Protein AF-A0A497SMY1-F1 (afdb_monomer_lite)

pLDDT: mean 91.12, std 7.84, range [52.75, 98.44]

Foldseek 3Di:
DLLVLLQDLDLVVLLQVQQLFWVVRNDPDDRPPHALPPQQADVPPRHRSLVSSQVSLVSNVSSCCVNPHPQEFAEPDPVLQLVSVLQVHGYIYGDPRVSVSCCSRTPHSVNLQVVLVVQQVPKAFDDLVNDDPQLNLLQVLLFLLCVVQDPDQPTETEIDGGASYPRGRDQWDQDPVNSYIYGYSVLSPFNVSSVLRSLLNRLCVVQVDDPPDPSSVVSSVVSVVVVVVCVVVVVRVVSVVSGHD

Sequence (245 aa):
MGRLWACCTDVDLLKRFLSMIVVPPRERSKEMDVSFDFMGTEPRSGKRYTQIMKENGDIWREAWRREFGDNMVIRTSDRLDPMVRHLGYESVSLTWSTKDALEEIITTDRQLVRESQERLSGVEVILDERLGPQELAHLNLARAIAHDICYGLEGVSAAVIPPASDRTRTAGMYDRNLKMIYIGLDQLSRARTTIDTVIHEIAHHTSGAEDGTEEHNREMTSVAAKVVERTAKGRYDAWLKDAVW

Radius of gyration: 24.09 Å; chains: 1; bounding box: 53×38×72 Å

Structure (mmCIF, N/CA/C/O backbone):
data_AF-A0A497SMY1-F1
#
_entry.id   AF-A0A497SMY1-F1
#
loop_
_atom_site.group_PDB
_atom_site.id
_atom_site.type_symbol
_atom_site.label_atom_id
_atom_site.label_alt_id
_atom_site.label_comp_id
_atom_site.label_asym_id
_atom_site.label_entity_id
_atom_site.label_seq_id
_atom_site.pdbx_PDB_ins_code
_atom_site.Cartn_x
_atom_site.Cartn_y
_atom_site.Cartn_z
_atom_site.occupancy
_atom_site.B_iso_or_equiv
_atom_site.auth_seq_id
_atom_site.auth_comp_id
_atom_site.auth_asym_id
_atom_site.auth_atom_id
_atom_site.pdbx_PDB_model_num
ATOM 1 N N . MET A 1 1 ? 25.936 -5.951 -29.534 1.00 74.12 1 MET A N 1
ATOM 2 C CA . MET A 1 1 ? 24.612 -6.582 -29.343 1.00 74.12 1 MET A CA 1
ATOM 3 C C . MET A 1 1 ? 23.553 -5.595 -28.860 1.00 74.12 1 MET A C 1
ATOM 5 O O . MET A 1 1 ? 22.504 -5.570 -29.482 1.00 74.12 1 MET A O 1
ATOM 9 N N . GLY A 1 2 ? 23.816 -4.731 -27.865 1.00 80.25 2 GLY A N 1
ATOM 10 C CA . GLY A 1 2 ? 22.814 -3.766 -27.356 1.00 80.25 2 GLY A CA 1
ATOM 11 C C . GLY A 1 2 ? 22.165 -2.888 -28.428 1.00 80.25 2 GLY A C 1
ATOM 12 O O . GLY A 1 2 ? 20.948 -2.807 -28.493 1.00 80.25 2 GLY A O 1
ATOM 13 N N . ARG A 1 3 ? 22.961 -2.359 -29.368 1.00 86.62 3 ARG A N 1
ATOM 14 C CA . ARG A 1 3 ? 22.467 -1.584 -30.527 1.00 86.62 3 ARG A CA 1
ATOM 15 C C . ARG A 1 3 ? 21.421 -2.320 -31.377 1.00 86.62 3 ARG A C 1
ATOM 17 O O . ARG A 1 3 ? 20.522 -1.688 -31.909 1.00 86.62 3 ARG A O 1
ATOM 24 N N . LEU A 1 4 ? 21.557 -3.640 -31.528 1.00 86.38 4 LEU A N 1
ATOM 25 C CA . LEU A 1 4 ? 20.633 -4.448 -32.328 1.00 86.38 4 LEU A CA 1
ATOM 26 C C . LEU A 1 4 ? 19.308 -4.625 -31.587 1.00 86.38 4 LEU A C 1
ATOM 28 O O . LEU A 1 4 ? 18.252 -4.376 -32.158 1.00 86.38 4 LEU A O 1
ATOM 32 N N . TRP A 1 5 ? 19.376 -4.986 -30.304 1.00 87.94 5 TRP A N 1
ATOM 33 C CA . TRP A 1 5 ? 18.191 -5.136 -29.462 1.00 87.94 5 TRP A CA 1
ATOM 34 C C . TRP A 1 5 ? 17.452 -3.814 -29.269 1.00 87.94 5 TRP A C 1
ATOM 36 O O . TRP A 1 5 ? 16.231 -3.796 -29.347 1.00 87.94 5 TRP A O 1
ATOM 46 N N . ALA A 1 6 ? 18.176 -2.700 -29.138 1.00 86.62 6 ALA A N 1
ATOM 47 C CA . ALA A 1 6 ? 17.604 -1.364 -29.010 1.00 86.62 6 ALA A CA 1
ATOM 48 C C . ALA A 1 6 ? 16.669 -0.973 -30.172 1.00 86.62 6 ALA A C 1
ATOM 50 O O . ALA A 1 6 ? 15.702 -0.240 -29.968 1.00 86.62 6 ALA A O 1
ATOM 51 N N . CYS A 1 7 ? 16.944 -1.480 -31.377 1.00 88.31 7 CYS A N 1
ATOM 52 C CA . CYS A 1 7 ? 16.144 -1.235 -32.577 1.00 88.31 7 CYS A CA 1
ATOM 53 C C . CYS A 1 7 ? 15.143 -2.359 -32.891 1.00 88.31 7 CYS A C 1
ATOM 55 O O . CYS A 1 7 ? 14.465 -2.290 -33.915 1.00 88.31 7 CYS A O 1
ATOM 57 N N . CYS A 1 8 ? 15.068 -3.410 -32.070 1.00 90.50 8 CYS A N 1
ATOM 58 C CA . CYS A 1 8 ? 14.168 -4.531 -32.309 1.00 90.50 8 CYS A CA 1
ATOM 59 C C . CYS A 1 8 ? 12.715 -4.105 -32.068 1.00 90.50 8 CYS A C 1
ATOM 61 O O . CYS A 1 8 ? 12.381 -3.576 -31.010 1.00 90.50 8 CYS A O 1
ATOM 63 N N . THR A 1 9 ? 11.854 -4.353 -33.052 1.00 92.69 9 THR A N 1
ATOM 64 C CA . THR A 1 9 ? 10.411 -4.068 -32.993 1.00 92.69 9 THR A CA 1
ATOM 65 C C . THR A 1 9 ? 9.556 -5.338 -32.978 1.00 92.69 9 THR A C 1
ATOM 67 O O . THR A 1 9 ? 8.331 -5.259 -32.926 1.00 92.69 9 THR A O 1
ATOM 70 N N . ASP A 1 10 ? 10.187 -6.514 -33.008 1.00 96.38 10 ASP A N 1
ATOM 71 C CA . ASP A 1 10 ? 9.515 -7.808 -32.918 1.00 96.38 10 ASP A CA 1
ATOM 72 C C . ASP A 1 10 ? 9.351 -8.216 -31.446 1.00 96.38 10 ASP A C 1
ATOM 74 O O . ASP A 1 10 ? 10.330 -8.424 -30.722 1.00 96.38 10 ASP A O 1
ATOM 78 N N . VAL A 1 11 ? 8.096 -8.329 -31.009 1.00 96.31 11 VAL A N 1
ATOM 79 C CA . VAL A 1 11 ? 7.729 -8.660 -29.626 1.00 96.31 11 VAL A CA 1
ATOM 80 C C . VAL A 1 11 ? 8.221 -10.053 -29.219 1.00 96.31 11 VAL A C 1
ATOM 82 O O . VAL A 1 11 ? 8.666 -10.229 -28.086 1.00 96.31 11 VAL A O 1
ATOM 85 N N . ASP A 1 12 ? 8.172 -11.047 -30.108 1.00 95.19 12 ASP A N 1
ATOM 86 C CA . ASP A 1 12 ? 8.580 -12.416 -29.779 1.00 95.19 12 ASP A CA 1
ATOM 87 C C . ASP A 1 12 ? 10.100 -12.551 -29.665 1.00 95.19 12 ASP A C 1
ATOM 89 O O . ASP A 1 12 ? 10.589 -13.280 -28.796 1.00 95.19 12 ASP A O 1
ATOM 93 N N . LEU A 1 13 ? 10.860 -11.796 -30.464 1.00 93.56 13 LEU A N 1
ATOM 94 C CA . LEU A 1 13 ? 12.310 -11.693 -30.286 1.00 93.56 13 LEU A CA 1
ATOM 95 C C . LEU A 1 13 ? 12.673 -10.978 -28.981 1.00 93.56 13 LEU A C 1
ATOM 97 O O . LEU A 1 13 ? 13.578 -11.427 -28.276 1.00 93.56 13 LEU A O 1
ATOM 101 N N . LEU A 1 14 ? 11.959 -9.905 -28.630 1.00 94.00 14 LEU A N 1
ATOM 102 C CA . LEU A 1 14 ? 12.180 -9.191 -27.371 1.00 94.00 14 LEU A CA 1
ATOM 103 C C . LEU A 1 14 ? 11.844 -10.047 -26.145 1.00 94.00 14 LEU A C 1
ATOM 105 O O . LEU A 1 14 ? 12.590 -10.010 -25.173 1.00 94.00 14 LEU A O 1
ATOM 109 N N . LYS A 1 15 ? 10.792 -10.872 -26.189 1.00 94.06 15 LYS A N 1
ATOM 110 C CA . LYS A 1 15 ? 10.481 -11.830 -25.111 1.00 94.06 15 LYS A CA 1
ATOM 111 C C . LYS A 1 15 ? 11.629 -12.806 -24.865 1.00 94.06 15 LYS A C 1
ATOM 113 O O . LYS A 1 15 ? 12.086 -12.951 -23.734 1.00 94.06 15 LYS A O 1
ATOM 118 N N . ARG A 1 16 ? 12.152 -13.420 -25.936 1.00 90.25 16 ARG A N 1
ATOM 119 C CA . ARG A 1 16 ? 13.327 -14.301 -25.835 1.00 90.25 16 ARG A CA 1
ATOM 120 C C . ARG A 1 16 ? 14.509 -13.555 -25.237 1.00 90.25 16 ARG A C 1
ATOM 122 O O . ARG A 1 16 ? 15.138 -14.058 -24.314 1.00 90.25 16 ARG A O 1
ATOM 129 N N . PHE A 1 17 ? 14.768 -12.330 -25.694 1.00 90.00 17 PHE A N 1
ATOM 130 C CA . PHE A 1 17 ? 15.809 -11.490 -25.111 1.00 90.00 17 PHE A CA 1
ATOM 131 C C . PHE A 1 17 ? 15.629 -11.278 -23.605 1.00 90.00 17 PHE A C 1
ATOM 133 O O . PHE A 1 17 ? 16.562 -11.546 -22.853 1.00 90.00 17 PHE A O 1
ATOM 140 N N . LEU A 1 18 ? 14.433 -10.891 -23.158 1.00 91.31 18 LEU A N 1
ATOM 141 C CA . LEU A 1 18 ? 14.103 -10.715 -21.742 1.00 91.31 18 LEU A CA 1
ATOM 142 C C . LEU A 1 18 ? 14.348 -11.996 -20.922 1.00 91.31 18 LEU A C 1
ATOM 144 O O . LEU A 1 18 ? 14.947 -11.932 -19.848 1.00 91.31 18 LEU A O 1
ATOM 148 N N . SER A 1 19 ? 13.977 -13.166 -21.451 1.00 89.44 19 SER A N 1
ATOM 149 C CA . SER A 1 19 ? 14.195 -14.466 -20.796 1.00 89.44 19 SER A CA 1
ATOM 150 C C . SER A 1 19 ? 15.678 -14.865 -20.653 1.00 89.44 19 SER A C 1
ATOM 152 O O . SER A 1 19 ? 16.019 -15.682 -19.791 1.00 89.44 19 SER A O 1
ATOM 154 N N . MET A 1 20 ? 16.562 -14.276 -21.469 1.00 86.81 20 MET A N 1
ATOM 155 C CA . MET A 1 20 ? 18.016 -14.486 -21.425 1.00 86.81 20 MET A CA 1
ATOM 156 C C . MET A 1 20 ? 18.735 -13.537 -20.451 1.00 86.81 20 MET A C 1
ATOM 158 O O . MET A 1 20 ? 19.849 -13.848 -20.029 1.00 86.81 20 MET A O 1
ATOM 162 N N . ILE A 1 21 ? 18.137 -12.386 -20.116 1.00 86.88 21 ILE A N 1
ATOM 163 C CA . ILE A 1 21 ? 18.758 -11.343 -19.269 1.00 86.88 21 ILE A CA 1
ATOM 164 C C . ILE A 1 21 ? 18.173 -11.257 -17.851 1.00 86.88 21 ILE A C 1
ATOM 166 O O . ILE A 1 21 ? 18.677 -10.497 -17.022 1.00 86.88 21 ILE A O 1
ATOM 170 N N . VAL A 1 22 ? 17.111 -12.013 -17.567 1.00 89.00 22 VAL A N 1
ATOM 171 C CA . VAL A 1 22 ? 16.596 -12.201 -16.205 1.00 89.00 22 VAL A CA 1
ATOM 172 C C . VAL A 1 22 ? 17.593 -12.996 -15.360 1.00 89.00 22 VAL A C 1
ATOM 174 O O . VAL A 1 22 ? 18.337 -13.826 -15.877 1.00 89.00 22 VAL A O 1
ATOM 177 N N . VAL A 1 23 ? 17.617 -12.743 -14.052 1.00 85.38 23 VAL A N 1
ATOM 178 C CA . VAL A 1 23 ? 18.512 -13.412 -13.103 1.00 85.38 23 VAL A CA 1
ATOM 179 C C . VAL A 1 23 ? 17.684 -14.220 -12.092 1.00 85.38 23 VAL A C 1
ATOM 181 O O . VAL A 1 23 ? 16.952 -13.612 -11.305 1.00 85.38 23 VAL A O 1
ATOM 184 N N . PRO A 1 24 ? 17.805 -15.565 -12.061 1.00 84.12 24 PRO A N 1
ATOM 185 C CA . PRO A 1 24 ? 18.601 -16.411 -12.962 1.00 84.12 24 PRO A CA 1
ATOM 186 C C . PRO A 1 24 ? 17.986 -16.521 -14.376 1.00 84.12 24 PRO A C 1
ATOM 188 O O . PRO A 1 24 ? 16.763 -16.416 -14.504 1.00 84.12 24 PRO A O 1
ATOM 191 N N . PRO A 1 25 ? 18.794 -16.778 -15.426 1.00 79.31 25 PRO A N 1
ATOM 192 C CA . PRO A 1 25 ? 18.296 -16.872 -16.799 1.00 79.31 25 PRO A CA 1
ATOM 193 C C . PRO A 1 25 ? 17.361 -18.075 -16.975 1.00 79.31 25 PRO A C 1
ATOM 195 O O . PRO A 1 25 ? 17.628 -19.165 -16.462 1.00 79.31 25 PRO A O 1
ATOM 198 N N . ARG A 1 26 ? 16.256 -17.880 -17.710 1.00 80.88 26 ARG A N 1
ATOM 199 C CA . ARG A 1 26 ? 15.260 -18.935 -17.984 1.00 80.88 26 ARG A CA 1
ATOM 200 C C . ARG A 1 26 ? 15.639 -19.792 -19.189 1.00 80.88 26 ARG A C 1
ATOM 202 O O . ARG A 1 26 ? 15.385 -20.996 -19.195 1.00 80.88 26 ARG A O 1
ATOM 209 N N . GLU A 1 27 ? 16.260 -19.194 -20.201 1.00 70.69 27 GLU A N 1
ATOM 210 C CA . GLU A 1 27 ? 16.811 -19.933 -21.335 1.00 70.69 27 GLU A CA 1
ATOM 211 C C . GLU A 1 27 ? 18.243 -20.411 -21.047 1.00 70.69 27 GLU A C 1
ATOM 213 O O . GLU A 1 27 ? 19.016 -19.754 -20.354 1.00 70.69 27 GLU A O 1
ATOM 218 N N . ARG A 1 28 ? 18.629 -21.563 -21.623 1.00 54.78 28 ARG A N 1
ATOM 219 C CA . ARG A 1 28 ? 19.996 -22.131 -21.566 1.00 54.78 28 ARG A CA 1
ATOM 220 C C . ARG A 1 28 ? 21.024 -21.308 -22.369 1.00 54.78 28 ARG A C 1
ATOM 222 O O . ARG A 1 28 ? 21.926 -21.869 -22.992 1.00 54.78 28 ARG A O 1
ATOM 229 N N . SER A 1 29 ? 20.912 -19.987 -22.389 1.00 52.75 29 SER A N 1
ATOM 230 C CA . SER A 1 29 ? 21.981 -19.119 -22.866 1.00 52.75 29 SER A CA 1
ATOM 231 C C . SER A 1 29 ? 22.929 -18.828 -21.708 1.00 52.75 29 SER A C 1
ATOM 233 O O . SER A 1 29 ? 22.491 -18.514 -20.604 1.00 52.75 29 SER A O 1
ATOM 235 N N . LYS A 1 30 ? 24.241 -18.884 -21.963 1.00 54.59 30 LYS A N 1
ATOM 236 C CA . LYS A 1 30 ? 25.212 -18.172 -21.118 1.00 54.59 30 LYS A CA 1
ATOM 237 C C . LYS A 1 30 ? 24.709 -16.734 -20.979 1.00 54.59 30 LYS A C 1
ATOM 239 O O . LYS A 1 30 ? 24.285 -16.189 -21.997 1.00 54.59 30 LYS A O 1
ATOM 244 N N . GLU A 1 31 ? 24.721 -16.179 -19.768 1.00 55.12 31 GLU A N 1
ATOM 245 C CA . GLU A 1 31 ? 24.316 -14.794 -19.496 1.00 55.12 31 GLU A CA 1
ATOM 246 C C . GLU A 1 31 ? 24.749 -13.882 -20.650 1.00 55.12 31 GLU A C 1
ATOM 248 O O . GLU A 1 31 ? 25.937 -13.787 -20.978 1.00 55.12 31 GLU A O 1
ATOM 253 N N . MET A 1 32 ? 23.776 -13.286 -21.342 1.00 64.31 32 MET A N 1
ATOM 254 C CA . MET A 1 32 ? 24.085 -12.321 -22.384 1.00 64.31 32 MET A CA 1
ATOM 255 C C . MET A 1 32 ? 24.404 -10.997 -21.699 1.00 64.31 32 MET A C 1
ATOM 257 O O . MET A 1 32 ? 23.498 -10.261 -21.316 1.00 64.31 32 MET A O 1
ATOM 261 N N . ASP A 1 33 ? 25.693 -10.682 -21.565 1.00 63.22 33 ASP A N 1
ATOM 262 C CA . ASP A 1 33 ? 26.106 -9.343 -21.152 1.00 63.22 33 ASP A CA 1
ATOM 263 C C . ASP A 1 33 ? 25.845 -8.361 -22.302 1.00 63.22 33 ASP A C 1
ATOM 265 O O . ASP A 1 33 ? 26.566 -8.291 -23.306 1.00 63.22 33 ASP A O 1
ATOM 269 N N . VAL A 1 34 ? 24.725 -7.652 -22.193 1.00 69.38 34 VAL A N 1
ATOM 270 C CA . VAL A 1 34 ? 24.305 -6.622 -23.134 1.00 69.38 34 VAL A CA 1
ATOM 271 C C . VAL A 1 34 ? 24.287 -5.296 -22.397 1.00 69.38 34 VAL A C 1
ATOM 273 O O . VAL A 1 34 ? 23.286 -4.929 -21.799 1.00 69.38 34 VAL A O 1
ATOM 276 N N . SER A 1 35 ? 25.384 -4.547 -22.495 1.00 72.75 35 SER A N 1
ATOM 277 C CA . SER A 1 35 ? 25.401 -3.159 -22.033 1.00 72.75 35 SER A CA 1
ATOM 278 C C . SER A 1 35 ? 24.749 -2.221 -23.043 1.00 72.75 35 SER A C 1
ATOM 280 O O . SER A 1 35 ? 25.047 -2.241 -24.248 1.00 72.75 35 SER A O 1
ATOM 282 N N . PHE A 1 36 ? 23.857 -1.383 -22.520 1.00 75.06 36 PHE A N 1
ATOM 283 C CA . PHE A 1 36 ? 23.205 -0.295 -23.240 1.00 75.06 36 PHE A CA 1
ATOM 284 C C . PHE A 1 36 ? 23.911 1.065 -23.023 1.00 75.06 36 PHE A C 1
ATOM 286 O O . PHE A 1 36 ? 23.654 2.018 -23.765 1.00 75.06 36 PHE A O 1
ATOM 293 N N . ASP A 1 37 ? 24.873 1.142 -22.099 1.00 68.44 37 ASP A N 1
ATOM 294 C CA . ASP A 1 37 ? 25.501 2.392 -21.631 1.00 68.44 37 ASP A CA 1
ATOM 295 C C . ASP A 1 37 ? 26.352 3.084 -22.705 1.00 68.44 37 ASP A C 1
ATOM 297 O O . ASP A 1 37 ? 26.433 4.312 -22.777 1.00 68.44 37 ASP A O 1
ATOM 301 N N . PHE A 1 38 ? 26.943 2.297 -23.606 1.00 73.88 38 PHE A N 1
ATOM 302 C CA . PHE A 1 38 ? 27.896 2.775 -24.617 1.00 73.88 38 PHE A CA 1
ATOM 303 C C . PHE A 1 38 ? 27.412 2.572 -26.056 1.00 73.88 38 PHE A C 1
ATOM 305 O O . PHE A 1 38 ? 28.199 2.449 -27.001 1.00 73.88 38 PHE A O 1
ATOM 312 N N . MET A 1 39 ? 26.096 2.540 -26.270 1.00 84.81 39 MET A N 1
ATOM 313 C CA . MET A 1 39 ? 25.562 2.339 -27.618 1.00 84.81 39 MET A CA 1
ATOM 314 C C . MET A 1 39 ? 25.820 3.517 -28.559 1.00 84.81 39 MET A C 1
ATOM 316 O O . MET A 1 39 ? 25.934 3.299 -29.764 1.00 84.81 39 MET A O 1
ATOM 320 N N . GLY A 1 40 ? 25.957 4.737 -28.037 1.00 86.44 40 GLY A N 1
ATOM 321 C CA . GLY A 1 40 ? 26.123 5.938 -28.852 1.00 86.44 40 GLY A CA 1
ATOM 322 C C . GLY A 1 40 ? 24.883 6.237 -29.700 1.00 86.44 40 GLY A C 1
ATOM 323 O O . GLY A 1 40 ? 23.750 6.129 -29.220 1.00 86.44 40 GLY A O 1
ATOM 324 N N . THR A 1 41 ? 25.111 6.608 -30.957 1.00 90.94 41 THR A N 1
ATOM 325 C CA . THR A 1 41 ? 24.092 7.136 -31.871 1.00 90.94 41 THR A CA 1
ATOM 326 C C . THR A 1 41 ? 23.877 6.205 -33.062 1.00 90.94 41 THR A C 1
ATOM 328 O O . THR A 1 41 ? 24.829 5.627 -33.590 1.00 90.94 41 THR A O 1
ATOM 331 N N . GLU A 1 42 ? 22.626 6.050 -33.488 1.00 91.62 42 GLU A N 1
ATOM 332 C CA . GLU A 1 42 ? 22.268 5.315 -34.695 1.00 91.62 42 GLU A CA 1
ATOM 333 C C . GLU A 1 42 ? 22.652 6.142 -35.943 1.00 91.62 42 GLU A C 1
ATOM 335 O O . GLU A 1 42 ? 22.252 7.305 -36.047 1.00 91.62 42 GLU A O 1
ATOM 340 N N . PRO A 1 43 ? 23.448 5.589 -36.880 1.00 88.69 43 PRO A N 1
ATOM 341 C CA . PRO A 1 43 ? 24.053 6.372 -37.961 1.00 88.69 43 PRO A CA 1
ATOM 342 C C . PRO A 1 43 ? 23.087 7.055 -38.937 1.00 88.69 43 PRO A C 1
ATOM 344 O O . PRO A 1 43 ? 23.459 8.072 -39.516 1.00 88.69 43 PRO A O 1
ATOM 347 N N . ARG A 1 44 ? 21.891 6.505 -39.181 1.00 88.44 44 ARG A N 1
ATOM 348 C CA . ARG A 1 44 ? 20.961 7.042 -40.192 1.00 88.44 44 ARG A CA 1
ATOM 349 C C . ARG A 1 44 ? 20.091 8.170 -39.653 1.00 88.44 44 ARG A C 1
ATOM 351 O O . ARG A 1 44 ? 19.879 9.163 -40.336 1.00 88.44 44 ARG A O 1
ATOM 358 N N . SER A 1 45 ? 19.564 7.995 -38.452 1.00 88.62 45 SER A N 1
ATOM 359 C CA . SER A 1 45 ? 18.651 8.921 -37.786 1.00 88.62 45 SER A CA 1
ATOM 360 C C . SER A 1 45 ? 19.379 9.958 -36.939 1.00 88.62 45 SER A C 1
ATOM 362 O O . SER A 1 45 ? 18.787 10.979 -36.599 1.00 88.62 45 SER A O 1
ATOM 364 N N . GLY A 1 46 ? 20.634 9.700 -36.554 1.00 90.94 46 GLY A N 1
ATOM 365 C CA . GLY A 1 46 ? 21.368 10.557 -35.626 1.00 90.94 46 GLY A CA 1
ATOM 366 C C . GLY A 1 46 ? 20.819 10.525 -34.193 1.00 90.94 46 GLY A C 1
ATOM 367 O O . GLY A 1 46 ? 21.253 11.323 -33.362 1.00 90.94 46 GLY A O 1
ATOM 368 N N . LYS A 1 47 ? 19.892 9.610 -33.870 1.00 90.75 47 LYS A N 1
ATOM 369 C CA . LYS A 1 47 ? 19.310 9.468 -32.526 1.00 90.75 47 LYS A CA 1
ATOM 370 C C . LYS A 1 47 ? 20.154 8.566 -31.636 1.00 90.75 47 LYS A C 1
ATOM 372 O O . LYS A 1 47 ? 20.743 7.589 -32.098 1.00 90.75 47 LYS A O 1
ATOM 377 N N . ARG A 1 48 ? 20.181 8.844 -30.329 1.00 90.00 48 ARG A N 1
ATOM 378 C CA . ARG A 1 48 ? 20.767 7.907 -29.355 1.00 90.00 48 ARG A CA 1
ATOM 379 C C . ARG A 1 48 ? 19.966 6.606 -29.365 1.00 90.00 48 ARG A C 1
ATOM 381 O O . ARG A 1 48 ? 18.741 6.644 -29.387 1.00 90.00 48 ARG A O 1
ATOM 388 N N . TYR A 1 49 ? 20.629 5.457 -29.275 1.00 88.62 49 TYR A N 1
ATOM 389 C CA . TYR A 1 49 ? 19.917 4.170 -29.237 1.00 88.62 49 TYR A CA 1
ATOM 390 C C . TYR A 1 49 ? 18.950 4.054 -28.048 1.00 88.62 49 TYR A C 1
ATOM 392 O O . TYR A 1 49 ? 17.880 3.475 -28.191 1.00 88.62 49 TYR A O 1
ATOM 400 N N . THR A 1 50 ? 19.265 4.665 -26.903 1.00 86.31 50 THR A N 1
ATOM 401 C CA . THR A 1 50 ? 18.341 4.739 -25.758 1.00 86.31 50 THR A CA 1
ATOM 402 C C . THR A 1 50 ? 17.081 5.544 -26.079 1.00 86.31 50 THR A C 1
ATOM 404 O O . THR A 1 50 ? 15.995 5.197 -25.631 1.00 86.31 50 THR A O 1
ATOM 407 N N . GLN A 1 51 ? 17.189 6.583 -26.913 1.00 88.88 51 GLN A N 1
ATOM 408 C CA . GLN A 1 51 ? 16.024 7.322 -27.397 1.00 88.88 51 GLN A CA 1
ATOM 409 C C . GLN A 1 51 ? 15.164 6.454 -28.322 1.00 88.88 51 GLN A C 1
ATOM 411 O O . GLN A 1 51 ? 13.948 6.458 -28.181 1.00 88.88 51 GLN A O 1
ATOM 416 N N . ILE A 1 52 ? 15.777 5.675 -29.218 1.00 90.38 52 ILE A N 1
ATOM 417 C CA . ILE A 1 52 ? 15.048 4.735 -30.088 1.00 90.38 52 ILE A CA 1
ATOM 418 C C . ILE A 1 52 ? 14.302 3.691 -29.245 1.00 90.38 52 ILE A C 1
ATOM 420 O O . ILE A 1 52 ? 13.141 3.398 -29.517 1.00 90.38 52 ILE A O 1
ATOM 424 N N . MET A 1 53 ? 14.929 3.175 -28.183 1.00 90.12 53 MET A N 1
ATOM 425 C CA . MET A 1 53 ? 14.267 2.255 -27.253 1.00 90.12 53 MET A CA 1
ATOM 426 C C . MET A 1 53 ? 13.048 2.886 -26.582 1.00 90.12 53 MET A C 1
ATOM 428 O O . MET A 1 53 ? 11.998 2.253 -26.538 1.00 90.12 53 MET A O 1
ATOM 432 N N . LYS A 1 54 ? 13.168 4.132 -26.103 1.00 89.69 54 LYS A N 1
ATOM 433 C CA . LYS A 1 54 ? 12.047 4.877 -25.507 1.00 89.69 54 LYS A CA 1
ATOM 434 C C . LYS A 1 54 ? 10.913 5.109 -26.495 1.00 89.69 54 LYS A C 1
ATOM 436 O O . LYS A 1 54 ? 9.756 4.910 -26.143 1.00 89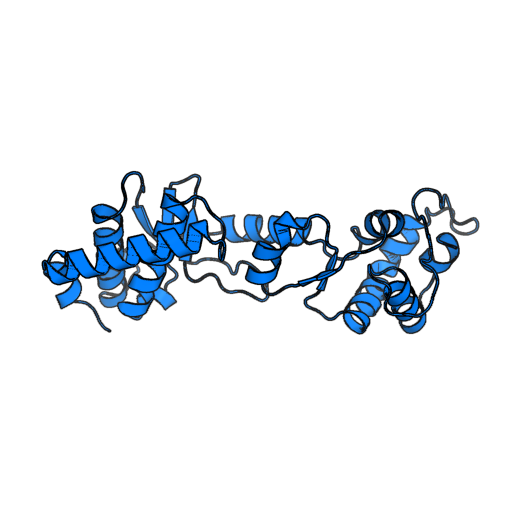.69 54 LYS A O 1
ATOM 441 N N . GLU A 1 55 ? 11.240 5.508 -27.724 1.00 91.38 55 GLU A N 1
ATOM 442 C CA . GLU A 1 55 ? 10.261 5.697 -28.802 1.00 91.38 55 GLU A CA 1
ATOM 443 C C . GLU A 1 55 ? 9.522 4.386 -29.119 1.00 91.38 55 GLU A C 1
ATOM 445 O O . GLU A 1 55 ? 8.319 4.401 -29.357 1.00 91.38 55 GLU A O 1
ATOM 450 N N . ASN A 1 56 ? 10.213 3.247 -29.019 1.00 92.38 56 ASN A N 1
ATOM 451 C CA . ASN A 1 56 ? 9.637 1.907 -29.157 1.00 92.38 56 ASN A CA 1
ATOM 452 C C . ASN A 1 56 ? 9.135 1.316 -27.824 1.00 92.38 56 ASN A C 1
ATOM 454 O O . ASN A 1 56 ? 8.904 0.108 -27.730 1.00 92.38 56 ASN A O 1
ATOM 458 N N . GLY A 1 57 ? 8.979 2.135 -26.780 1.00 93.31 57 GLY A N 1
ATOM 459 C CA . GLY A 1 57 ? 8.734 1.669 -25.415 1.00 93.31 57 GLY A CA 1
ATOM 460 C C . GLY A 1 57 ? 7.459 0.839 -25.256 1.00 93.31 57 GLY A C 1
ATOM 461 O O . GLY A 1 57 ? 7.421 -0.068 -24.429 1.00 93.31 57 GLY A O 1
ATOM 462 N N . ASP A 1 58 ? 6.440 1.081 -26.084 1.00 95.69 58 ASP A N 1
ATOM 463 C CA . ASP A 1 58 ? 5.202 0.293 -26.089 1.00 95.69 58 ASP A CA 1
ATOM 464 C C . ASP A 1 58 ? 5.450 -1.175 -26.473 1.00 95.69 58 ASP A C 1
ATOM 466 O O . ASP A 1 58 ? 4.863 -2.077 -25.879 1.00 95.69 58 ASP A O 1
ATOM 470 N N . ILE A 1 59 ? 6.369 -1.428 -27.410 1.00 96.44 59 ILE A N 1
ATOM 471 C CA . ILE A 1 59 ? 6.742 -2.780 -27.856 1.00 96.44 59 ILE A CA 1
ATOM 472 C C . ILE A 1 59 ? 7.506 -3.505 -26.743 1.00 96.44 59 ILE A C 1
ATOM 474 O O . ILE A 1 59 ? 7.248 -4.676 -26.468 1.00 96.44 59 ILE A O 1
ATOM 478 N N . TRP A 1 60 ? 8.408 -2.798 -26.058 1.00 95.50 60 TRP A N 1
ATOM 479 C CA . TRP A 1 60 ? 9.133 -3.324 -24.899 1.00 95.50 60 TRP A CA 1
ATOM 480 C C . TRP A 1 60 ? 8.197 -3.644 -23.731 1.00 95.50 60 TRP A C 1
ATOM 482 O O . TRP A 1 60 ? 8.307 -4.719 -23.142 1.00 95.50 60 TRP A O 1
ATOM 492 N N . ARG A 1 61 ? 7.239 -2.757 -23.431 1.00 96.75 61 ARG A N 1
ATOM 493 C CA . ARG A 1 61 ? 6.197 -2.994 -22.420 1.00 96.75 61 ARG A CA 1
ATOM 494 C C . ARG A 1 61 ? 5.298 -4.170 -22.794 1.00 96.75 61 ARG A C 1
ATOM 496 O O . ARG A 1 61 ? 4.939 -4.960 -21.927 1.00 96.75 61 ARG A O 1
ATOM 503 N N . GLU A 1 62 ? 4.959 -4.335 -24.070 1.00 97.19 62 GLU A N 1
ATOM 504 C CA . GLU A 1 62 ? 4.210 -5.503 -24.543 1.00 97.19 62 GLU A CA 1
ATOM 505 C C . GLU A 1 62 ? 5.006 -6.805 -24.390 1.00 97.19 62 GLU A C 1
ATOM 507 O O . GLU A 1 62 ? 4.479 -7.789 -23.872 1.00 97.19 62 GLU A O 1
ATOM 512 N N . ALA A 1 63 ? 6.280 -6.814 -24.788 1.00 97.00 63 ALA A N 1
ATOM 513 C CA . ALA A 1 63 ? 7.150 -7.976 -24.626 1.00 97.00 63 ALA A CA 1
ATOM 514 C C . ALA A 1 63 ? 7.317 -8.358 -23.148 1.00 97.00 63 ALA A C 1
ATOM 516 O O . ALA A 1 63 ? 7.198 -9.532 -22.805 1.00 97.00 63 ALA A O 1
ATOM 517 N N . TRP A 1 64 ? 7.512 -7.367 -22.274 1.00 96.81 64 TRP A N 1
ATOM 518 C CA . TRP A 1 64 ? 7.586 -7.553 -20.825 1.00 96.81 64 TRP A CA 1
ATOM 519 C C . TRP A 1 64 ? 6.329 -8.217 -20.262 1.00 96.81 64 TRP A C 1
ATOM 521 O O . TRP A 1 64 ? 6.419 -9.259 -19.612 1.00 96.81 64 TRP A O 1
ATOM 531 N N . ARG A 1 65 ? 5.150 -7.660 -20.566 1.00 96.69 65 ARG A N 1
ATOM 532 C CA . ARG A 1 65 ? 3.861 -8.197 -20.102 1.00 96.69 65 ARG A CA 1
ATOM 533 C C . ARG A 1 65 ? 3.629 -9.629 -20.574 1.00 96.69 65 ARG A C 1
ATOM 535 O O . ARG A 1 65 ? 3.156 -10.453 -19.800 1.00 96.69 65 ARG A O 1
ATOM 542 N N . ARG A 1 66 ? 4.002 -9.954 -21.815 1.00 97.06 66 ARG A N 1
ATOM 543 C CA . ARG A 1 66 ? 3.858 -11.315 -22.361 1.00 97.06 66 ARG A CA 1
ATOM 544 C C . ARG A 1 66 ? 4.850 -12.331 -21.794 1.00 97.06 66 ARG A C 1
ATOM 546 O O . ARG A 1 66 ? 4.540 -13.517 -21.829 1.00 97.06 66 ARG A O 1
ATOM 553 N N . GLU A 1 67 ? 6.031 -11.904 -21.352 1.00 95.38 67 GLU A N 1
ATOM 554 C CA . GLU A 1 67 ? 7.064 -12.802 -20.809 1.00 95.38 67 GLU A CA 1
ATOM 555 C C . GLU A 1 67 ? 6.922 -13.020 -19.297 1.00 95.38 67 GLU A C 1
ATOM 557 O O . GLU A 1 67 ? 7.060 -14.141 -18.802 1.00 95.38 67 GLU A O 1
ATOM 562 N N . PHE A 1 68 ? 6.659 -11.949 -18.549 1.00 95.19 68 PHE A N 1
ATOM 563 C CA . PHE A 1 68 ? 6.646 -11.992 -17.087 1.00 95.19 68 PHE A CA 1
ATOM 564 C C . PHE A 1 68 ? 5.236 -11.866 -16.503 1.00 95.19 68 PHE A C 1
ATOM 566 O O . PHE A 1 68 ? 4.947 -12.510 -15.498 1.00 95.19 68 PHE A O 1
ATOM 573 N N . GLY A 1 69 ? 4.355 -11.099 -17.145 1.00 95.44 69 GLY A N 1
ATOM 574 C CA . GLY A 1 69 ? 3.003 -10.804 -16.667 1.00 95.44 69 GLY A CA 1
ATOM 575 C C . GLY A 1 69 ? 2.793 -9.324 -16.338 1.00 95.44 69 GLY A C 1
ATOM 576 O O . GLY A 1 69 ? 3.737 -8.545 -16.213 1.00 95.44 69 GLY A O 1
ATOM 577 N N . ASP A 1 70 ? 1.527 -8.931 -16.182 1.00 94.31 70 ASP A N 1
ATOM 578 C CA . ASP A 1 70 ? 1.120 -7.537 -15.937 1.00 94.31 70 ASP A CA 1
ATOM 579 C C . ASP A 1 70 ? 1.427 -7.029 -14.520 1.00 94.31 70 ASP A C 1
ATOM 581 O O . ASP A 1 70 ? 1.279 -5.841 -14.240 1.00 94.31 70 ASP A O 1
ATOM 585 N N . ASN A 1 71 ? 1.768 -7.921 -13.593 1.00 95.81 71 ASN A N 1
ATOM 586 C CA . ASN A 1 71 ? 2.074 -7.599 -12.199 1.00 95.81 71 ASN A CA 1
ATOM 587 C C . ASN A 1 71 ? 3.582 -7.618 -11.912 1.00 95.81 71 ASN A C 1
ATOM 589 O O . ASN A 1 71 ? 3.979 -7.630 -10.751 1.00 95.81 71 ASN A O 1
ATOM 593 N N . MET A 1 72 ? 4.420 -7.642 -12.947 1.00 96.50 72 MET A N 1
ATOM 594 C CA . MET A 1 72 ? 5.870 -7.744 -12.805 1.00 96.50 72 MET A CA 1
ATOM 595 C C . MET A 1 72 ? 6.530 -6.383 -13.006 1.00 96.50 72 MET A C 1
ATOM 597 O O . MET A 1 72 ? 6.252 -5.697 -13.991 1.00 96.50 72 MET A O 1
ATOM 601 N N . VAL A 1 73 ? 7.438 -6.017 -12.103 1.00 97.06 73 VAL A N 1
ATOM 602 C CA . VAL A 1 73 ? 8.250 -4.789 -12.164 1.00 97.06 73 VAL A CA 1
ATOM 603 C C . VAL A 1 73 ? 9.739 -5.116 -12.126 1.00 97.06 73 VAL A C 1
ATOM 605 O O . VAL A 1 73 ? 10.141 -6.193 -11.684 1.00 97.06 73 VAL A O 1
ATOM 608 N N . ILE A 1 74 ? 10.587 -4.194 -12.577 1.00 96.88 74 ILE A N 1
ATOM 609 C CA . ILE A 1 74 ? 12.042 -4.360 -12.469 1.00 96.88 74 ILE A CA 1
ATOM 610 C C . ILE A 1 74 ? 12.468 -4.192 -11.007 1.00 96.88 74 ILE A C 1
ATOM 612 O O . ILE A 1 74 ? 12.199 -3.156 -10.394 1.00 96.88 74 ILE A O 1
ATOM 616 N N . ARG A 1 75 ? 13.194 -5.179 -10.469 1.00 96.06 75 ARG A N 1
ATOM 617 C CA . ARG A 1 75 ? 13.805 -5.101 -9.138 1.00 96.06 75 ARG A CA 1
ATOM 618 C C . ARG A 1 75 ? 14.972 -4.115 -9.146 1.00 96.06 75 ARG A C 1
ATOM 620 O O . ARG A 1 75 ? 15.954 -4.297 -9.871 1.00 96.06 75 ARG A O 1
ATOM 627 N N . THR A 1 76 ? 14.919 -3.108 -8.285 1.00 94.44 76 THR A N 1
ATOM 628 C CA . THR A 1 76 ? 16.044 -2.220 -7.983 1.00 94.44 76 THR A CA 1
ATOM 629 C C . THR A 1 76 ? 16.666 -2.500 -6.624 1.00 94.44 76 THR A C 1
ATOM 631 O O . THR A 1 76 ? 17.868 -2.261 -6.489 1.00 94.44 76 THR A O 1
ATOM 634 N N . SER A 1 77 ? 15.897 -3.028 -5.665 1.00 91.25 77 SER A N 1
ATOM 635 C CA . SER A 1 77 ? 16.351 -3.339 -4.307 1.00 91.25 77 SER A CA 1
ATOM 636 C C . SER A 1 77 ? 15.509 -4.460 -3.693 1.00 91.25 77 SER A C 1
ATOM 638 O O . SER A 1 77 ? 14.287 -4.368 -3.652 1.00 91.25 77 SER A O 1
ATOM 640 N N . ASP A 1 78 ? 16.157 -5.484 -3.140 1.00 90.31 78 ASP A N 1
ATOM 641 C CA . ASP A 1 78 ? 15.500 -6.577 -2.404 1.00 90.31 78 ASP A CA 1
ATOM 642 C C . ASP A 1 78 ? 14.715 -6.082 -1.178 1.00 90.31 78 ASP A C 1
ATOM 644 O O . ASP A 1 78 ? 13.682 -6.642 -0.816 1.00 90.31 78 ASP A O 1
ATOM 648 N N . ARG A 1 79 ? 15.145 -4.966 -0.579 1.00 87.75 79 ARG A N 1
ATOM 649 C CA . ARG A 1 79 ? 14.454 -4.324 0.551 1.00 87.75 79 ARG A CA 1
ATOM 650 C C . ARG A 1 79 ? 13.033 -3.866 0.223 1.00 87.75 79 ARG A C 1
ATOM 652 O O . ARG A 1 79 ? 12.245 -3.687 1.145 1.00 87.75 79 ARG A O 1
ATOM 659 N N . LEU A 1 80 ? 12.713 -3.645 -1.055 1.00 89.94 80 LEU A N 1
ATOM 660 C CA . LEU A 1 80 ? 11.383 -3.206 -1.486 1.00 89.94 80 LEU A CA 1
ATOM 661 C C . LEU A 1 80 ? 10.428 -4.377 -1.748 1.00 89.94 80 LEU A C 1
ATOM 663 O O . LEU A 1 80 ? 9.225 -4.154 -1.847 1.00 89.94 80 LEU A O 1
ATOM 667 N N . ASP A 1 81 ? 10.921 -5.618 -1.808 1.00 90.12 81 ASP A N 1
ATOM 668 C CA . ASP A 1 81 ? 10.106 -6.792 -2.141 1.00 90.12 81 ASP A CA 1
ATOM 669 C C . ASP A 1 81 ? 8.872 -6.993 -1.235 1.00 90.12 81 ASP A C 1
ATOM 671 O O . ASP A 1 81 ? 7.836 -7.419 -1.753 1.00 90.12 81 ASP A O 1
ATOM 675 N N . PRO A 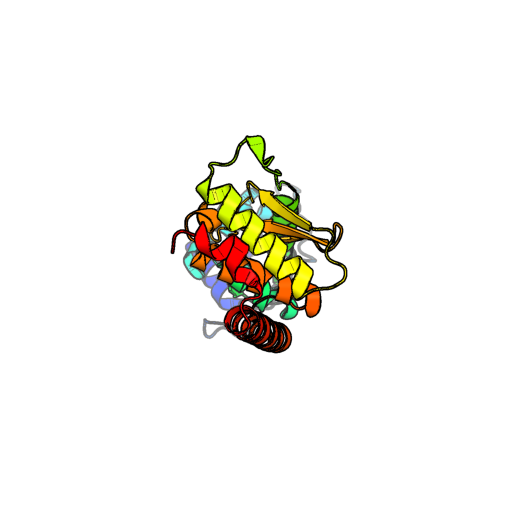1 82 ? 8.909 -6.733 0.092 1.00 85.69 82 PRO A N 1
ATOM 676 C CA . PRO A 1 82 ? 7.702 -6.787 0.920 1.00 85.69 82 PRO A CA 1
ATOM 677 C C . PRO A 1 82 ? 6.642 -5.771 0.482 1.00 85.69 82 PRO A C 1
ATOM 679 O O . PRO A 1 82 ? 5.482 -6.137 0.308 1.00 85.69 82 PRO A O 1
ATOM 682 N N . MET A 1 83 ? 7.055 -4.528 0.222 1.00 87.38 83 MET A N 1
ATOM 683 C CA . MET A 1 83 ? 6.159 -3.449 -0.197 1.00 87.38 83 MET A CA 1
ATOM 684 C C . MET A 1 83 ? 5.566 -3.721 -1.584 1.00 87.38 83 MET A C 1
ATOM 686 O O . MET A 1 83 ? 4.366 -3.589 -1.788 1.00 87.38 83 MET A O 1
ATOM 690 N N . VAL A 1 84 ? 6.382 -4.177 -2.537 1.00 92.19 84 VAL A N 1
ATOM 691 C CA . VAL A 1 84 ? 5.921 -4.531 -3.890 1.00 92.19 84 VAL A CA 1
ATOM 692 C C . VAL A 1 84 ? 4.851 -5.628 -3.837 1.00 92.19 84 VAL A C 1
ATOM 694 O O . VAL A 1 84 ? 3.815 -5.502 -4.492 1.00 92.19 84 VAL A O 1
ATOM 697 N N . ARG A 1 85 ? 5.046 -6.657 -2.998 1.00 91.62 85 ARG A N 1
ATOM 698 C CA . ARG A 1 85 ? 4.044 -7.715 -2.781 1.00 91.62 85 ARG A CA 1
ATOM 699 C C . ARG A 1 85 ? 2.762 -7.186 -2.146 1.00 91.62 85 ARG A C 1
ATOM 701 O O . ARG A 1 85 ? 1.683 -7.570 -2.588 1.00 91.62 85 ARG A O 1
ATOM 708 N N . HIS A 1 86 ? 2.864 -6.289 -1.164 1.00 85.44 86 HIS A N 1
ATOM 709 C CA . HIS A 1 86 ? 1.698 -5.628 -0.566 1.00 85.44 86 HIS A CA 1
ATOM 710 C C . HIS A 1 86 ? 0.896 -4.831 -1.617 1.00 85.44 86 HIS A C 1
ATOM 712 O O . HIS A 1 86 ? -0.333 -4.870 -1.646 1.00 85.44 86 HIS A O 1
ATOM 718 N N . LEU A 1 87 ? 1.580 -4.192 -2.569 1.00 89.94 87 LEU A N 1
ATOM 719 C CA . LEU A 1 87 ? 0.954 -3.474 -3.684 1.00 89.94 87 LEU A CA 1
ATOM 720 C C . LEU A 1 87 ? 0.373 -4.392 -4.778 1.00 89.94 87 LEU A C 1
ATOM 722 O O . LEU A 1 87 ? -0.169 -3.881 -5.761 1.00 89.94 87 LEU A O 1
ATOM 726 N N . GLY A 1 88 ? 0.467 -5.718 -4.631 1.00 92.62 88 GLY A N 1
ATOM 727 C CA . GLY A 1 88 ? -0.066 -6.698 -5.582 1.00 92.62 88 GLY A CA 1
ATOM 728 C C . GLY A 1 88 ? 0.851 -6.992 -6.776 1.00 92.62 88 GLY A C 1
ATOM 729 O O . GLY A 1 88 ? 0.371 -7.469 -7.807 1.00 92.62 88 GLY A O 1
ATOM 730 N N . TYR A 1 89 ? 2.147 -6.698 -6.648 1.00 96.06 89 TYR A N 1
ATOM 731 C CA . TYR A 1 89 ? 3.168 -6.865 -7.684 1.00 96.06 89 TYR A CA 1
ATOM 732 C C . TYR A 1 89 ? 4.275 -7.845 -7.259 1.00 96.06 89 TYR A C 1
ATOM 734 O O . TYR A 1 89 ? 4.403 -8.209 -6.090 1.00 96.06 89 TYR A O 1
ATOM 742 N N . GLU A 1 90 ? 5.113 -8.243 -8.215 1.00 95.94 90 GLU A N 1
ATOM 743 C CA . GLU A 1 90 ? 6.336 -9.018 -7.998 1.00 95.94 90 GLU A CA 1
ATOM 744 C C . GLU A 1 90 ? 7.535 -8.383 -8.721 1.00 95.94 90 GLU A C 1
ATOM 746 O O . GLU A 1 90 ? 7.401 -7.790 -9.794 1.00 95.94 90 GLU A O 1
ATOM 751 N N . SER A 1 91 ? 8.724 -8.507 -8.128 1.00 95.88 91 SER A N 1
ATOM 752 C CA . SER A 1 91 ? 9.960 -7.915 -8.648 1.00 95.88 91 SER A CA 1
ATOM 753 C C . SER A 1 91 ? 10.792 -8.935 -9.434 1.00 95.88 91 SER A C 1
ATOM 755 O O . SER A 1 91 ? 11.115 -10.013 -8.931 1.00 95.88 91 SER A O 1
ATOM 757 N N . VAL A 1 92 ? 11.231 -8.561 -10.636 1.00 95.19 92 VAL A N 1
ATOM 758 C CA . VAL A 1 92 ? 12.105 -9.363 -11.505 1.00 95.19 92 VAL A CA 1
ATOM 759 C C . VAL A 1 92 ? 13.502 -8.748 -11.555 1.00 95.19 92 VAL A C 1
ATOM 761 O O . VAL A 1 92 ? 13.668 -7.578 -11.901 1.00 95.19 92 VAL A O 1
ATOM 764 N N . SER A 1 93 ? 14.527 -9.537 -11.230 1.00 93.06 93 SER A N 1
ATOM 765 C CA . SER A 1 93 ? 15.927 -9.110 -11.340 1.00 93.06 93 SER A CA 1
ATOM 766 C C . SER A 1 93 ? 16.430 -9.233 -12.777 1.00 93.06 93 SER A C 1
ATOM 768 O O . SER A 1 93 ? 16.282 -10.285 -13.394 1.00 93.06 93 SER A O 1
ATOM 770 N N . LEU A 1 94 ? 17.089 -8.190 -13.278 1.00 89.88 94 LEU A N 1
ATOM 771 C CA . LEU A 1 94 ? 17.786 -8.184 -14.567 1.00 89.88 94 LEU A CA 1
ATOM 772 C C . LEU A 1 94 ? 19.298 -8.047 -14.357 1.00 89.88 94 LEU A C 1
ATOM 774 O O . LEU A 1 94 ? 19.747 -7.640 -13.281 1.00 89.88 94 LEU A O 1
ATOM 778 N N . THR A 1 95 ? 20.092 -8.342 -15.388 1.00 85.12 95 THR A N 1
ATOM 779 C CA . THR A 1 95 ? 21.518 -7.985 -15.395 1.00 85.12 95 THR A CA 1
ATOM 780 C C . THR A 1 95 ? 21.694 -6.469 -15.246 1.00 85.12 95 THR A C 1
ATOM 782 O O . THR A 1 95 ? 20.918 -5.679 -15.783 1.00 85.12 95 THR A O 1
ATOM 785 N N . TRP A 1 96 ? 22.727 -6.042 -14.512 1.00 78.25 96 TRP A N 1
ATOM 786 C CA . TRP A 1 96 ? 22.919 -4.628 -14.154 1.00 78.25 96 TRP A CA 1
ATOM 787 C C . TRP A 1 96 ? 22.940 -3.697 -15.377 1.00 78.25 96 TRP A C 1
ATOM 789 O O . TRP A 1 96 ? 22.244 -2.690 -15.402 1.00 78.25 96 TRP A O 1
ATOM 799 N N . SER A 1 97 ? 23.645 -4.102 -16.434 1.00 75.88 97 SER A N 1
ATOM 800 C CA . SER A 1 97 ? 23.830 -3.324 -17.663 1.00 75.88 97 SER A CA 1
ATOM 801 C C . SER A 1 97 ? 22.565 -3.187 -18.533 1.00 75.88 97 SER A C 1
ATOM 803 O O . SER A 1 97 ? 22.508 -2.330 -19.417 1.00 75.88 97 SER A O 1
ATOM 805 N N . THR A 1 98 ? 21.538 -4.012 -18.285 1.00 81.81 98 THR A N 1
ATOM 806 C CA . THR A 1 98 ? 20.238 -3.961 -18.979 1.00 81.81 98 THR A CA 1
ATOM 807 C C . THR A 1 98 ? 19.161 -3.253 -18.170 1.00 81.81 98 THR A C 1
ATOM 809 O O . THR A 1 98 ? 18.299 -2.585 -18.746 1.00 81.81 98 THR A O 1
ATOM 812 N N . LYS A 1 99 ? 19.246 -3.348 -16.840 1.00 86.56 99 LYS A N 1
ATOM 813 C CA . LYS A 1 99 ? 18.362 -2.668 -15.895 1.00 86.56 99 LYS A CA 1
ATOM 814 C C . LYS A 1 99 ? 18.307 -1.158 -16.149 1.00 86.56 99 LYS A C 1
ATOM 816 O O . LYS A 1 99 ? 17.212 -0.629 -16.308 1.00 86.56 99 LYS A O 1
ATOM 821 N N . ASP A 1 100 ? 19.462 -0.501 -16.254 1.00 82.81 100 ASP A N 1
ATOM 822 C CA . ASP A 1 100 ? 19.555 0.963 -16.370 1.00 82.81 100 ASP A CA 1
ATOM 823 C C . ASP A 1 100 ? 18.912 1.506 -17.661 1.00 82.81 100 ASP A C 1
ATOM 825 O O . ASP A 1 100 ? 18.376 2.610 -17.687 1.00 82.81 100 ASP A O 1
ATOM 829 N N . ALA A 1 101 ? 18.903 0.724 -18.744 1.00 83.31 101 ALA A N 1
ATOM 830 C CA . ALA A 1 101 ? 18.232 1.124 -19.982 1.00 83.31 101 ALA A CA 1
ATOM 831 C C . ALA A 1 101 ? 16.728 0.838 -19.978 1.00 83.31 101 ALA A C 1
ATOM 833 O O . ALA A 1 101 ? 15.964 1.549 -20.633 1.00 83.31 101 ALA A O 1
ATOM 834 N N . LEU A 1 102 ? 16.298 -0.215 -19.279 1.00 90.12 102 LEU A N 1
ATOM 835 C CA . LEU A 1 102 ? 14.895 -0.612 -19.227 1.00 90.12 102 LEU A CA 1
ATOM 836 C C . LEU A 1 102 ? 14.104 0.120 -18.141 1.00 90.12 102 LEU A C 1
ATOM 838 O O . LEU A 1 102 ? 12.892 0.237 -18.298 1.00 90.12 102 LEU A O 1
ATOM 842 N N . GLU A 1 103 ? 14.740 0.664 -17.098 1.00 90.94 103 GLU A N 1
ATOM 843 C CA . GLU A 1 103 ? 14.038 1.400 -16.031 1.00 90.94 103 GLU A CA 1
ATOM 844 C C . GLU A 1 103 ? 13.331 2.677 -16.510 1.00 90.94 103 GLU A C 1
ATOM 846 O O . GLU A 1 103 ? 12.416 3.159 -15.852 1.00 90.94 103 GLU A O 1
ATOM 851 N N . GLU A 1 104 ? 13.707 3.212 -17.675 1.00 87.62 104 GLU A N 1
ATOM 852 C CA . GLU A 1 104 ? 13.026 4.359 -18.287 1.00 87.62 104 GLU A CA 1
ATOM 853 C C . GLU A 1 104 ? 11.803 3.956 -19.138 1.00 87.62 104 GLU A C 1
ATOM 855 O O . GLU A 1 104 ? 11.116 4.822 -19.683 1.00 87.62 104 GLU A O 1
ATOM 860 N N . ILE A 1 105 ? 11.547 2.654 -19.301 1.00 93.50 105 ILE A N 1
ATOM 861 C CA . ILE A 1 105 ? 10.513 2.095 -20.190 1.00 93.50 105 ILE A CA 1
ATOM 862 C C . ILE A 1 105 ? 9.547 1.189 -19.420 1.00 93.50 105 ILE A C 1
ATOM 864 O O . ILE A 1 105 ? 8.339 1.223 -19.669 1.00 93.50 105 ILE A O 1
ATOM 868 N N . ILE A 1 106 ? 10.085 0.372 -18.516 1.00 95.94 106 ILE A N 1
ATOM 869 C CA . ILE A 1 106 ? 9.374 -0.584 -17.672 1.00 95.94 106 ILE A CA 1
ATOM 870 C C . ILE A 1 106 ? 9.390 -0.067 -16.235 1.00 95.94 106 ILE A C 1
ATOM 872 O O . ILE A 1 106 ? 10.436 0.328 -15.722 1.00 95.94 106 ILE A O 1
ATOM 876 N N . THR A 1 107 ? 8.238 -0.123 -15.569 1.00 96.19 107 THR A N 1
ATOM 877 C CA . THR A 1 107 ? 8.102 0.286 -14.170 1.00 96.19 107 THR A CA 1
ATOM 878 C C . THR A 1 107 ? 9.064 -0.492 -13.270 1.00 96.19 107 THR A C 1
ATOM 880 O O . THR A 1 107 ? 9.157 -1.721 -13.333 1.00 96.19 107 THR A O 1
ATOM 883 N N . THR A 1 108 ? 9.769 0.234 -12.403 1.00 97.00 108 THR A N 1
ATOM 884 C CA . THR A 1 108 ? 10.623 -0.337 -11.352 1.00 97.00 108 THR A CA 1
ATOM 885 C C . THR A 1 108 ? 9.870 -0.456 -10.030 1.00 97.00 108 THR A C 1
ATOM 887 O O . THR A 1 108 ? 8.931 0.299 -9.782 1.00 97.00 108 THR A O 1
ATOM 890 N N . ASP A 1 109 ? 10.320 -1.340 -9.139 1.00 96.19 109 ASP A N 1
ATOM 891 C CA . ASP A 1 109 ? 9.851 -1.397 -7.744 1.00 96.19 109 ASP A CA 1
ATOM 892 C C . ASP A 1 109 ? 9.934 -0.029 -7.039 1.00 96.19 109 ASP A C 1
ATOM 894 O O . ASP A 1 109 ? 8.979 0.408 -6.402 1.00 96.19 109 ASP A O 1
ATOM 898 N N . ARG A 1 110 ? 11.035 0.707 -7.213 1.00 94.69 110 ARG A N 1
ATOM 899 C CA . ARG A 1 110 ? 11.245 2.040 -6.642 1.00 94.69 110 ARG A CA 1
ATOM 900 C C . ARG A 1 110 ? 10.234 3.047 -7.178 1.00 94.69 110 ARG A C 1
ATOM 902 O O . ARG A 1 110 ? 9.722 3.856 -6.407 1.00 94.69 110 ARG A O 1
ATOM 909 N N . GLN A 1 111 ? 9.963 3.023 -8.483 1.00 95.50 111 GLN A N 1
ATOM 910 C CA . GLN A 1 111 ? 8.954 3.892 -9.083 1.00 95.50 111 GLN A CA 1
ATOM 911 C C . GLN A 1 111 ? 7.555 3.537 -8.575 1.00 95.50 111 GLN A C 1
ATOM 913 O O . GLN A 1 111 ? 6.834 4.439 -8.164 1.00 95.50 111 GLN A O 1
ATOM 918 N N . LEU A 1 112 ? 7.206 2.248 -8.542 1.00 95.31 112 LEU A N 1
ATOM 919 C CA . LEU A 1 112 ? 5.921 1.763 -8.039 1.00 95.31 112 LEU A CA 1
ATOM 920 C C . LEU A 1 112 ? 5.676 2.219 -6.592 1.00 95.31 112 LEU A C 1
ATOM 922 O O . LEU A 1 112 ? 4.610 2.746 -6.282 1.00 95.31 112 LEU A O 1
ATOM 926 N N . VAL A 1 113 ? 6.674 2.061 -5.718 1.00 91.06 113 VAL A N 1
ATOM 927 C CA . VAL A 1 113 ? 6.584 2.477 -4.311 1.00 91.06 113 VAL A CA 1
ATOM 928 C C . VAL A 1 113 ? 6.451 3.995 -4.189 1.00 91.06 113 VAL A C 1
ATOM 930 O O . VAL A 1 113 ? 5.605 4.467 -3.433 1.00 91.06 113 VAL A O 1
ATOM 933 N N . ARG A 1 114 ? 7.230 4.771 -4.953 1.00 91.69 114 ARG A N 1
ATOM 934 C CA . ARG A 1 114 ? 7.120 6.238 -4.952 1.00 91.69 114 ARG A CA 1
ATOM 935 C C . ARG A 1 114 ? 5.732 6.695 -5.406 1.00 91.69 114 ARG A C 1
ATOM 937 O O . ARG A 1 114 ? 5.120 7.521 -4.742 1.00 91.69 114 ARG A O 1
ATOM 944 N N . GLU A 1 115 ? 5.225 6.147 -6.508 1.00 92.06 115 GLU A N 1
ATOM 945 C CA . GLU A 1 115 ? 3.890 6.478 -7.017 1.00 92.06 115 GLU A CA 1
ATOM 946 C C . GLU A 1 115 ? 2.784 6.093 -6.031 1.00 92.06 115 GLU A C 1
ATOM 948 O O . GLU A 1 115 ? 1.809 6.826 -5.896 1.00 92.06 115 GLU A O 1
ATOM 953 N N . SER A 1 116 ? 2.925 4.971 -5.320 1.00 89.62 116 SER A N 1
ATOM 954 C CA . SER A 1 116 ? 1.994 4.591 -4.253 1.00 89.62 116 SER A CA 1
ATOM 955 C C . SER A 1 116 ? 1.988 5.625 -3.120 1.00 89.62 116 SER A C 1
ATOM 957 O O . SER A 1 116 ? 0.923 6.105 -2.736 1.00 89.62 116 SER A O 1
ATOM 959 N N . GLN A 1 117 ? 3.163 6.057 -2.649 1.00 86.81 117 GLN A N 1
ATOM 960 C CA . GLN A 1 117 ? 3.283 7.098 -1.619 1.00 86.81 117 GLN A CA 1
ATOM 961 C C . GLN A 1 117 ? 2.680 8.437 -2.068 1.00 86.81 117 GLN A C 1
ATOM 963 O O . GLN A 1 117 ? 1.953 9.077 -1.309 1.00 86.81 117 GLN A O 1
ATOM 968 N N . GLU A 1 118 ? 2.941 8.849 -3.310 1.00 88.00 118 GLU A N 1
ATOM 969 C CA . GLU A 1 118 ? 2.352 10.055 -3.899 1.00 88.00 118 GLU A CA 1
ATOM 970 C C . GLU A 1 118 ? 0.822 9.957 -3.962 1.00 88.00 118 GLU A C 1
ATOM 972 O O . GLU A 1 118 ? 0.139 10.907 -3.585 1.00 88.00 118 GLU A O 1
ATOM 977 N N . ARG A 1 119 ? 0.263 8.805 -4.357 1.00 88.62 119 ARG A N 1
ATOM 978 C CA . ARG A 1 119 ? -1.194 8.588 -4.356 1.00 88.62 119 ARG A CA 1
ATOM 979 C C . ARG A 1 119 ? -1.773 8.691 -2.951 1.00 88.62 119 ARG A C 1
ATOM 981 O O . ARG A 1 119 ? -2.751 9.405 -2.768 1.00 88.62 119 ARG A O 1
ATOM 988 N N . LEU A 1 120 ? -1.165 8.023 -1.971 1.00 87.12 120 LEU A N 1
ATOM 989 C CA . LEU A 1 120 ? -1.632 8.000 -0.580 1.00 87.12 120 LEU A CA 1
ATOM 990 C C . LEU A 1 120 ? -1.612 9.380 0.094 1.00 87.12 120 LEU A C 1
ATOM 992 O O . LEU A 1 120 ? -2.405 9.621 1.000 1.00 87.12 120 LEU A O 1
ATOM 996 N N . SER A 1 121 ? -0.796 10.319 -0.399 1.00 85.50 121 SER A N 1
ATOM 997 C CA . SER A 1 121 ? -0.837 11.718 0.051 1.00 85.50 121 SER A CA 1
ATOM 998 C C . SER A 1 121 ? -2.161 12.435 -0.261 1.00 85.50 121 SER A C 1
ATOM 1000 O O . SER A 1 121 ? -2.481 13.434 0.376 1.00 85.50 121 SER A O 1
ATOM 1002 N N . GLY A 1 122 ? -2.959 11.910 -1.198 1.00 88.19 122 GLY A N 1
ATOM 1003 C CA . GLY A 1 122 ? -4.278 12.428 -1.569 1.00 88.19 122 GLY A CA 1
ATOM 1004 C C . GLY A 1 122 ? -5.416 11.998 -0.640 1.00 88.19 122 GLY A C 1
ATOM 1005 O O . GLY A 1 122 ? -6.556 11.924 -1.090 1.00 88.19 122 GLY A O 1
ATOM 1006 N N . VAL A 1 123 ? -5.127 11.652 0.617 1.00 93.06 123 VAL A N 1
ATOM 1007 C CA . VAL A 1 123 ? -6.150 11.277 1.601 1.00 93.06 123 VAL A CA 1
ATOM 1008 C C . VAL A 1 123 ? -7.075 12.458 1.910 1.00 93.06 123 VAL A C 1
ATOM 1010 O O . VAL A 1 123 ? -6.624 13.564 2.209 1.00 93.06 123 VAL A O 1
ATOM 1013 N N . GLU A 1 124 ? -8.387 12.223 1.872 1.00 95.25 124 GLU A N 1
ATOM 1014 C CA . GLU A 1 124 ? -9.389 13.248 2.180 1.00 95.25 124 GLU A CA 1
ATOM 1015 C C . GLU A 1 124 ? -10.147 12.895 3.458 1.00 95.25 124 GLU A C 1
ATOM 1017 O O . GLU A 1 124 ? -10.878 11.904 3.513 1.00 95.25 124 GLU A O 1
ATOM 1022 N N . VAL A 1 125 ? -9.999 13.726 4.492 1.00 96.38 125 VAL A N 1
ATOM 1023 C CA . VAL A 1 125 ? -10.692 13.531 5.771 1.00 96.38 125 VAL A CA 1
ATOM 1024 C C . VAL A 1 125 ? -12.189 13.778 5.614 1.00 96.38 125 VAL A C 1
ATOM 1026 O O . VAL A 1 125 ? -12.626 14.806 5.091 1.00 96.38 125 VAL A O 1
ATOM 1029 N N . ILE A 1 126 ? -12.983 12.845 6.128 1.00 97.00 126 ILE A N 1
ATOM 1030 C CA . ILE A 1 126 ? -14.432 12.970 6.223 1.00 97.00 126 ILE A CA 1
ATOM 1031 C C . ILE A 1 126 ? -14.759 13.480 7.621 1.00 97.00 126 ILE A C 1
ATOM 1033 O O . ILE A 1 126 ? -14.397 12.864 8.619 1.00 97.00 126 ILE A O 1
ATOM 1037 N N . LEU A 1 127 ? -15.443 14.620 7.676 1.00 97.06 127 LEU A N 1
ATOM 1038 C CA . LEU A 1 127 ? -15.889 15.208 8.934 1.00 97.06 127 LEU A CA 1
ATOM 1039 C C . LEU A 1 127 ? -16.990 14.354 9.576 1.00 97.06 127 LEU A C 1
ATOM 1041 O O . LEU A 1 127 ? -17.837 13.804 8.868 1.00 97.06 127 LEU A O 1
ATOM 1045 N N . ASP A 1 128 ? -17.002 14.292 10.907 1.00 97.75 128 ASP A N 1
ATOM 1046 C CA . ASP A 1 128 ? -17.926 13.465 11.691 1.00 97.75 128 ASP A CA 1
ATOM 1047 C C . ASP A 1 128 ? -19.400 13.749 11.367 1.00 97.75 128 ASP A C 1
ATOM 1049 O O . ASP A 1 128 ? -20.218 12.833 11.341 1.00 97.75 128 ASP A O 1
ATOM 1053 N N . GLU A 1 129 ? -19.750 15.000 11.053 1.00 96.88 129 GLU A N 1
ATOM 1054 C CA . GLU A 1 129 ? -21.124 15.408 10.733 1.00 96.88 129 GLU A CA 1
ATOM 1055 C C . GLU A 1 129 ? -21.629 14.822 9.407 1.00 96.88 129 GLU A C 1
ATOM 1057 O O . GLU A 1 129 ? -22.827 14.859 9.124 1.00 96.88 129 GLU A O 1
ATOM 1062 N N . ARG A 1 130 ? -20.721 14.304 8.572 1.00 96.88 130 ARG A N 1
ATOM 1063 C CA . ARG A 1 130 ? -21.042 13.641 7.303 1.00 96.88 130 ARG A CA 1
ATOM 1064 C C . ARG A 1 130 ? -21.203 12.129 7.448 1.00 96.88 130 ARG A C 1
ATOM 1066 O O . ARG A 1 130 ? -21.572 11.490 6.465 1.00 96.88 130 ARG A O 1
ATOM 1073 N N . LEU A 1 131 ? -20.911 11.571 8.622 1.00 97.06 131 LEU A N 1
ATOM 1074 C CA . LEU A 1 131 ? -21.003 10.140 8.886 1.00 97.06 131 LEU A CA 1
ATOM 1075 C C . LEU A 1 131 ? -22.410 9.751 9.333 1.00 97.06 131 LEU A C 1
ATOM 1077 O O . LEU A 1 131 ? -23.098 10.487 10.046 1.00 97.06 131 LEU A O 1
ATOM 1081 N N . GLY A 1 132 ? -22.832 8.551 8.942 1.00 96.19 132 GLY A N 1
ATOM 1082 C CA . GLY A 1 132 ? -24.019 7.933 9.512 1.00 96.19 132 GLY A CA 1
ATOM 1083 C C . GLY A 1 132 ? -23.822 7.626 11.006 1.00 96.19 132 GLY A C 1
ATOM 1084 O O . GLY A 1 132 ? -22.691 7.422 11.452 1.00 96.19 132 GLY A O 1
ATOM 1085 N N . PRO A 1 133 ? -24.904 7.508 11.800 1.00 95.69 133 PRO A N 1
ATOM 1086 C CA . PRO A 1 133 ? -24.797 7.222 13.235 1.00 95.69 133 PRO A CA 1
ATOM 1087 C C . PRO A 1 133 ? -23.988 5.958 13.559 1.00 95.69 133 PRO A C 1
ATOM 1089 O O . PRO A 1 133 ? -23.223 5.943 14.518 1.00 95.69 133 PRO A O 1
ATOM 1092 N N . GLN A 1 134 ? -24.127 4.914 12.737 1.00 95.81 134 GLN A N 1
ATOM 1093 C CA . GLN A 1 134 ? -23.393 3.656 12.887 1.00 95.81 134 GLN A CA 1
ATOM 1094 C C . GLN A 1 134 ? -21.893 3.821 12.608 1.00 95.81 134 GLN A C 1
ATOM 1096 O O . GLN A 1 134 ? -21.065 3.366 13.391 1.00 95.81 134 GLN A O 1
ATOM 1101 N N . GLU A 1 135 ? -21.538 4.496 11.514 1.00 97.44 135 GLU A N 1
ATOM 1102 C CA . GLU A 1 135 ? -20.140 4.753 11.149 1.00 97.44 135 GLU A CA 1
ATOM 1103 C C . GLU A 1 135 ? -19.454 5.601 12.222 1.00 97.44 135 GLU A C 1
ATOM 1105 O O . GLU A 1 135 ? -18.337 5.297 12.638 1.00 97.44 135 GLU A O 1
ATOM 1110 N N . LEU A 1 136 ? -20.154 6.620 12.731 1.00 97.81 136 LEU A N 1
ATOM 1111 C CA . LEU A 1 136 ? -19.669 7.466 13.815 1.00 97.81 136 LEU A CA 1
ATOM 1112 C C . LEU A 1 136 ? -19.495 6.679 15.124 1.00 97.81 136 LEU A C 1
ATOM 1114 O O . LEU A 1 136 ? -18.509 6.884 15.832 1.00 97.81 136 LEU A O 1
ATOM 1118 N N . ALA A 1 137 ? -20.408 5.758 15.449 1.00 97.69 137 ALA A N 1
ATOM 1119 C CA . ALA A 1 137 ? -20.271 4.885 16.616 1.00 97.69 137 ALA A CA 1
ATOM 1120 C C . ALA A 1 137 ? -19.017 4.001 16.517 1.00 97.69 137 ALA A C 1
ATOM 1122 O O . ALA A 1 137 ? -18.228 3.936 17.464 1.00 97.69 137 ALA A O 1
ATOM 1123 N N . HIS A 1 138 ? -18.779 3.386 15.356 1.00 98.44 138 HIS A N 1
ATOM 1124 C CA . HIS A 1 138 ? -17.580 2.582 15.117 1.00 98.44 138 HIS A CA 1
ATOM 1125 C C . HIS A 1 138 ? -16.298 3.423 15.117 1.00 98.44 138 HIS A C 1
ATOM 1127 O O . HIS A 1 138 ? -15.307 3.023 15.728 1.00 98.44 138 HIS A O 1
ATOM 1133 N N . LEU A 1 139 ? -16.315 4.618 14.522 1.00 98.38 139 LEU A N 1
ATOM 1134 C CA . LEU A 1 139 ? -15.176 5.534 14.561 1.00 98.38 139 LEU A CA 1
ATOM 1135 C C . LEU A 1 139 ? -14.848 5.963 15.997 1.00 98.38 139 LEU A C 1
ATOM 1137 O O . LEU A 1 139 ? -13.681 6.009 16.383 1.00 98.38 139 LEU A O 1
ATOM 1141 N N . ASN A 1 140 ? -15.861 6.225 16.823 1.00 98.19 140 ASN A N 1
ATOM 1142 C CA . ASN A 1 140 ? -15.663 6.557 18.232 1.00 98.19 140 ASN A CA 1
ATOM 1143 C C . ASN A 1 140 ? -15.114 5.377 19.041 1.00 98.19 140 ASN A C 1
ATOM 1145 O O . ASN A 1 140 ? -14.271 5.590 19.914 1.00 98.19 140 ASN A O 1
ATOM 1149 N N . LEU A 1 141 ? -15.519 4.143 18.726 1.00 98.00 141 LEU A N 1
ATOM 1150 C CA . LEU A 1 141 ? -14.892 2.943 19.281 1.00 98.00 141 LEU A CA 1
ATOM 1151 C C . LEU A 1 141 ? -13.409 2.855 18.882 1.00 98.00 141 LEU A C 1
ATOM 1153 O O . LEU A 1 141 ? -12.562 2.634 19.746 1.00 98.00 141 LEU A O 1
ATOM 1157 N N . ALA A 1 142 ? -13.074 3.091 17.609 1.00 98.12 142 ALA A N 1
ATOM 1158 C CA . ALA A 1 142 ? -11.688 3.106 17.138 1.00 98.12 142 ALA A CA 1
ATOM 1159 C C . ALA A 1 142 ? -10.842 4.166 17.863 1.00 98.12 142 ALA A C 1
ATOM 1161 O O . ALA A 1 142 ? -9.743 3.870 18.329 1.00 98.12 142 ALA A O 1
ATOM 1162 N N . ARG A 1 143 ? -11.377 5.384 18.026 1.00 98.00 143 ARG A N 1
ATOM 1163 C CA . ARG A 1 143 ? -10.739 6.471 18.788 1.00 98.00 143 ARG A CA 1
ATOM 1164 C C . ARG A 1 143 ? -10.494 6.082 20.243 1.00 98.00 143 ARG A C 1
ATOM 1166 O O . ARG A 1 143 ? -9.407 6.328 20.759 1.00 98.00 143 ARG A O 1
ATOM 1173 N N . ALA A 1 144 ? -11.475 5.454 20.893 1.00 97.12 144 ALA A N 1
ATOM 1174 C CA . ALA A 1 144 ? -11.348 4.999 22.275 1.00 97.12 144 ALA A CA 1
ATOM 1175 C C . ALA A 1 144 ? -10.253 3.931 22.430 1.00 97.12 144 ALA A C 1
ATOM 1177 O O . ALA A 1 144 ? -9.449 4.009 23.359 1.00 97.12 144 ALA A O 1
ATOM 1178 N N . ILE A 1 145 ? -10.187 2.974 21.499 1.00 97.50 145 ILE A N 1
ATOM 1179 C CA . ILE A 1 145 ? -9.138 1.947 21.458 1.00 97.50 145 ILE A CA 1
ATOM 1180 C C . ILE A 1 145 ? -7.759 2.588 21.264 1.00 97.50 145 ILE A C 1
ATOM 1182 O O . ILE A 1 145 ? -6.846 2.328 22.049 1.00 97.50 145 ILE A O 1
ATOM 1186 N N . ALA A 1 146 ? -7.608 3.447 20.253 1.00 96.88 146 ALA A N 1
ATOM 1187 C CA . ALA A 1 146 ? -6.337 4.095 19.941 1.00 96.88 146 ALA A CA 1
ATOM 1188 C C . ALA A 1 146 ? -5.819 4.942 21.109 1.00 96.88 146 ALA A C 1
ATOM 1190 O O . ALA A 1 146 ? -4.655 4.818 21.480 1.00 96.88 146 ALA A O 1
ATOM 1191 N N . HIS A 1 147 ? -6.696 5.729 21.736 1.00 95.31 147 HIS A N 1
ATOM 1192 C CA . HIS A 1 147 ? -6.352 6.560 22.888 1.00 95.31 147 HIS A CA 1
ATOM 1193 C C . HIS A 1 147 ? -5.948 5.740 24.129 1.00 95.31 147 HIS A C 1
ATOM 1195 O O . HIS A 1 147 ? -5.084 6.164 24.892 1.00 95.31 147 HIS A O 1
ATOM 1201 N N . ASP A 1 148 ? -6.577 4.586 24.378 1.00 94.75 148 ASP A N 1
ATOM 1202 C CA . ASP A 1 148 ? -6.268 3.751 25.552 1.00 94.75 148 ASP A CA 1
ATOM 1203 C C . ASP A 1 148 ? -4.989 2.918 25.373 1.00 94.75 148 ASP A C 1
ATOM 1205 O O . ASP A 1 148 ? -4.245 2.704 26.331 1.00 94.75 148 ASP A O 1
ATOM 1209 N N . ILE A 1 149 ? -4.726 2.430 24.158 1.00 92.50 149 ILE A N 1
ATOM 1210 C CA . ILE A 1 149 ? -3.626 1.487 23.902 1.00 92.50 149 ILE A CA 1
ATOM 1211 C C . ILE A 1 149 ? -2.328 2.191 23.526 1.00 92.50 149 ILE A C 1
ATOM 1213 O O . ILE A 1 149 ? -1.247 1.658 23.800 1.00 92.50 149 ILE A O 1
ATOM 1217 N N . CYS A 1 150 ? -2.423 3.360 22.899 1.00 89.19 150 CYS A N 1
ATOM 1218 C CA . CYS A 1 150 ? -1.297 3.990 22.245 1.00 89.19 150 CYS A CA 1
ATOM 1219 C C . CYS A 1 150 ? -1.098 5.433 22.709 1.00 89.19 150 CYS A C 1
ATOM 1221 O O . CYS A 1 150 ? -1.998 6.265 22.642 1.00 89.19 150 CYS A O 1
ATOM 1223 N N . TYR A 1 151 ? 0.126 5.745 23.130 1.00 85.38 151 TYR A N 1
ATOM 1224 C CA . TYR A 1 151 ? 0.539 7.113 23.424 1.00 85.38 15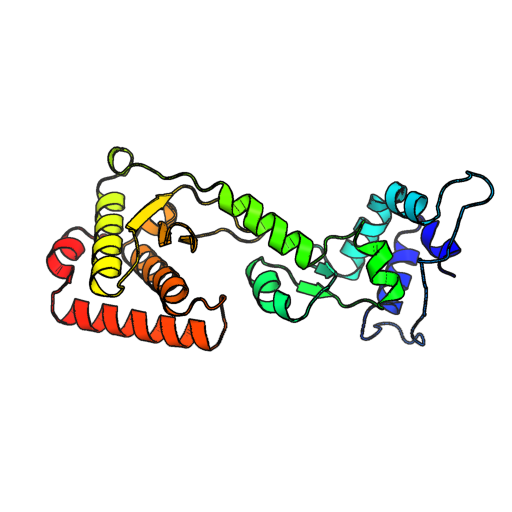1 TYR A CA 1
ATOM 1225 C C . TYR A 1 151 ? 1.164 7.750 22.185 1.00 85.38 151 TYR A C 1
ATOM 1227 O O . TYR A 1 151 ? 1.938 7.104 21.488 1.00 85.38 151 TYR A O 1
ATOM 1235 N N . GLY A 1 152 ? 0.894 9.036 21.954 1.00 87.56 152 GLY A N 1
ATOM 1236 C CA . GLY A 1 152 ? 1.563 9.812 20.906 1.00 87.56 152 GLY A CA 1
ATOM 1237 C C . GLY A 1 152 ? 0.923 9.744 19.517 1.00 87.56 152 GLY A C 1
ATOM 1238 O O . GLY A 1 152 ? 1.511 10.285 18.582 1.00 87.56 152 GLY A O 1
ATOM 1239 N N . LEU A 1 153 ? -0.256 9.128 19.382 1.00 92.62 153 LEU A N 1
ATOM 1240 C CA . LEU A 1 153 ? -1.155 9.359 18.249 1.00 92.62 153 LEU A CA 1
ATOM 1241 C C . LEU A 1 153 ? -1.869 10.704 18.422 1.00 92.62 153 LEU A C 1
ATOM 1243 O O . LEU A 1 153 ? -2.335 11.010 19.519 1.00 92.62 153 LEU A O 1
ATOM 1247 N N . GLU A 1 154 ? -1.992 11.474 17.342 1.00 94.25 154 GLU A N 1
ATOM 1248 C CA . GLU A 1 154 ? -2.755 12.732 17.337 1.00 94.25 154 GLU A CA 1
ATOM 1249 C C . GLU A 1 154 ? -4.263 12.475 17.190 1.00 94.25 154 GLU A C 1
ATOM 1251 O O . GLU A 1 154 ? -5.083 13.234 17.705 1.00 94.25 154 GLU A O 1
ATOM 1256 N N . GLY A 1 155 ? -4.657 11.376 16.538 1.00 95.12 155 GLY A N 1
ATOM 1257 C CA . GLY A 1 155 ? -6.068 11.035 16.398 1.00 95.12 155 GLY A CA 1
ATOM 1258 C C . GLY A 1 155 ? -6.380 9.936 15.388 1.00 95.12 155 GLY A C 1
ATOM 1259 O O . GLY A 1 155 ? -5.502 9.371 14.736 1.00 95.12 155 GLY A O 1
ATOM 1260 N N . VAL A 1 156 ? -7.679 9.647 15.278 1.00 97.94 156 VAL A N 1
ATOM 1261 C CA . VAL A 1 156 ? -8.259 8.687 14.331 1.00 97.94 156 VAL A CA 1
ATOM 1262 C C . VAL A 1 156 ? -9.429 9.355 13.608 1.00 97.94 156 VAL A C 1
ATOM 1264 O O . VAL A 1 156 ? -10.325 9.901 14.264 1.00 97.94 156 VAL A O 1
ATOM 1267 N N . SER A 1 157 ? -9.443 9.287 12.277 1.00 98.12 157 SER A N 1
ATOM 1268 C CA . SER A 1 157 ? -10.456 9.928 11.429 1.00 98.12 157 SER A CA 1
ATOM 1269 C C . SER A 1 157 ? -10.959 9.004 10.323 1.00 98.12 157 SER A C 1
ATOM 1271 O O . SER A 1 157 ? -10.211 8.187 9.790 1.00 98.12 157 SER A O 1
ATOM 1273 N N . ALA A 1 158 ? -12.222 9.176 9.932 1.00 97.88 158 ALA A N 1
ATOM 1274 C CA . ALA A 1 158 ? -12.728 8.607 8.689 1.00 97.88 158 ALA A CA 1
ATOM 1275 C C . ALA A 1 158 ? -12.122 9.352 7.493 1.00 97.88 158 ALA A C 1
ATOM 1277 O O . ALA A 1 158 ? -11.950 10.575 7.541 1.00 97.88 158 ALA A O 1
ATOM 1278 N N . ALA A 1 159 ? -11.814 8.638 6.413 1.00 97.25 159 ALA A N 1
ATOM 1279 C CA . ALA A 1 159 ? -11.272 9.254 5.210 1.00 97.25 159 ALA A CA 1
ATOM 1280 C C . ALA A 1 159 ? -11.655 8.508 3.929 1.00 97.25 159 ALA A C 1
ATOM 1282 O O . ALA A 1 159 ? -11.927 7.306 3.932 1.00 97.25 159 ALA A O 1
ATOM 1283 N N . VAL A 1 160 ? -11.614 9.231 2.811 1.00 95.19 160 VAL A N 1
ATOM 1284 C CA . VAL A 1 160 ? -11.471 8.622 1.489 1.00 95.19 160 VAL A CA 1
ATOM 1285 C C . VAL A 1 160 ? -9.983 8.381 1.275 1.00 95.19 160 VAL A C 1
ATOM 1287 O O . VAL A 1 160 ? -9.214 9.325 1.087 1.00 95.19 160 VAL A O 1
ATOM 1290 N N . ILE A 1 161 ? -9.579 7.114 1.346 1.00 94.06 161 ILE A N 1
ATOM 1291 C CA . ILE A 1 161 ? -8.187 6.715 1.156 1.00 94.06 161 ILE A CA 1
ATOM 1292 C C . ILE A 1 161 ? -8.024 6.229 -0.288 1.00 94.06 161 ILE A C 1
ATOM 1294 O O . ILE A 1 161 ? -8.708 5.281 -0.694 1.00 94.06 161 ILE A O 1
ATOM 1298 N N . PRO A 1 162 ? -7.160 6.864 -1.095 1.00 91.44 162 PRO A N 1
ATOM 1299 C CA . PRO A 1 162 ? -6.897 6.389 -2.442 1.00 91.44 162 PRO A CA 1
ATOM 1300 C C . PRO A 1 162 ? -6.232 5.003 -2.396 1.00 91.44 162 PRO A C 1
ATOM 1302 O O . PRO A 1 162 ? -5.533 4.668 -1.436 1.00 91.44 162 PRO A O 1
ATOM 1305 N N . PRO A 1 163 ? -6.442 4.167 -3.423 1.00 90.12 163 PRO A N 1
ATOM 1306 C CA . PRO A 1 163 ? -5.838 2.846 -3.457 1.00 90.12 163 PRO A CA 1
ATOM 1307 C C . PRO A 1 163 ? -4.313 2.964 -3.589 1.00 90.12 163 PRO A C 1
ATOM 1309 O O . PRO A 1 163 ? -3.807 3.760 -4.387 1.00 90.12 163 PRO A O 1
ATOM 1312 N N . ALA A 1 164 ? -3.578 2.160 -2.817 1.00 87.62 164 ALA A N 1
ATOM 1313 C CA . ALA A 1 164 ? -2.117 2.175 -2.803 1.00 87.62 164 ALA A CA 1
ATOM 1314 C C . ALA A 1 164 ? -1.521 1.790 -4.168 1.00 87.62 164 ALA A C 1
ATOM 1316 O O . ALA A 1 164 ? -0.443 2.256 -4.534 1.00 87.62 164 ALA A O 1
ATOM 1317 N N . SER A 1 165 ? -2.229 0.973 -4.949 1.00 90.38 165 SER A N 1
ATOM 1318 C CA . SER A 1 165 ? -1.913 0.679 -6.348 1.00 90.38 165 SER A CA 1
ATOM 1319 C C . SER A 1 165 ? -3.202 0.481 -7.155 1.00 90.38 165 SER A C 1
ATOM 1321 O O . SER A 1 165 ? -4.304 0.491 -6.623 1.00 90.38 165 SER A O 1
ATOM 1323 N N . ASP A 1 166 ? -3.088 0.264 -8.459 1.00 88.12 166 ASP A N 1
ATOM 1324 C CA . ASP A 1 166 ? -4.204 -0.199 -9.298 1.00 88.12 166 ASP A CA 1
ATOM 1325 C C . ASP A 1 166 ? -4.707 -1.610 -8.921 1.00 88.12 166 ASP A C 1
ATOM 1327 O O . ASP A 1 166 ? -5.779 -2.021 -9.366 1.00 88.12 166 ASP A O 1
ATOM 1331 N N . ARG A 1 167 ? -3.957 -2.344 -8.087 1.00 89.50 167 ARG A N 1
ATOM 1332 C CA . ARG A 1 167 ? -4.254 -3.719 -7.658 1.00 89.50 167 ARG A CA 1
ATOM 1333 C C . ARG A 1 167 ? -4.658 -3.835 -6.188 1.00 89.50 167 ARG A C 1
ATOM 1335 O O . ARG A 1 167 ? -5.343 -4.793 -5.838 1.00 89.50 167 ARG A O 1
ATOM 1342 N N . THR A 1 168 ? -4.286 -2.869 -5.349 1.00 87.06 168 THR A N 1
ATOM 1343 C CA . THR A 1 168 ? -4.494 -2.919 -3.896 1.00 87.06 168 THR A CA 1
ATOM 1344 C C . THR A 1 168 ? -5.297 -1.714 -3.422 1.00 87.06 168 THR A C 1
ATOM 1346 O O . THR A 1 168 ? -4.880 -0.565 -3.578 1.00 87.06 168 THR A O 1
ATOM 1349 N N . ARG A 1 169 ? -6.457 -1.985 -2.810 1.00 89.56 169 ARG A N 1
ATOM 1350 C CA . ARG A 1 169 ? -7.231 -0.984 -2.063 1.00 89.56 169 ARG A CA 1
ATOM 1351 C C . ARG A 1 169 ? -6.637 -0.791 -0.672 1.00 89.56 169 ARG A C 1
ATOM 1353 O O . A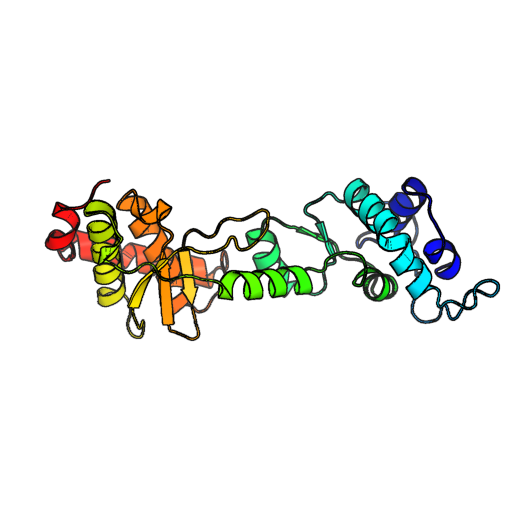RG A 1 169 ? -6.125 -1.742 -0.093 1.00 89.56 169 ARG A O 1
ATOM 1360 N N . THR A 1 170 ? -6.791 0.410 -0.132 1.00 88.94 170 THR A N 1
ATOM 1361 C CA . THR A 1 170 ? -6.284 0.775 1.192 1.00 88.94 170 THR A CA 1
ATOM 1362 C C . THR A 1 170 ? -7.450 0.859 2.173 1.00 88.94 170 THR A C 1
ATOM 1364 O O . THR A 1 170 ? -8.326 1.706 2.013 1.00 88.94 170 THR A O 1
ATOM 1367 N N . ALA A 1 171 ? -7.492 -0.053 3.146 1.00 92.44 171 ALA A N 1
ATOM 1368 C CA . ALA A 1 171 ? -8.562 -0.132 4.147 1.00 92.44 171 ALA A CA 1
ATOM 1369 C C . ALA A 1 171 ? -8.352 0.862 5.305 1.00 92.44 171 ALA A C 1
ATOM 1371 O O . ALA A 1 171 ? -9.295 1.510 5.764 1.00 92.44 171 ALA A O 1
ATOM 1372 N N . GLY A 1 172 ? -7.103 1.005 5.740 1.00 94.50 172 GLY A N 1
ATOM 1373 C CA . GLY A 1 172 ? -6.643 1.962 6.736 1.00 94.50 172 GLY A CA 1
ATOM 1374 C C . GLY A 1 172 ? -5.275 2.509 6.343 1.00 94.50 172 GLY A C 1
ATOM 1375 O O . GLY A 1 172 ? -4.622 1.978 5.444 1.00 94.50 172 GLY A O 1
ATOM 1376 N N . MET A 1 173 ? -4.889 3.627 6.953 1.00 94.31 173 MET A N 1
ATOM 1377 C CA . MET A 1 173 ? -3.568 4.211 6.756 1.00 94.31 173 MET A CA 1
ATOM 1378 C C . MET A 1 173 ? -3.111 4.972 7.995 1.00 94.31 173 MET A C 1
ATOM 1380 O O . MET A 1 173 ? -3.759 5.930 8.422 1.00 94.31 173 MET A O 1
ATOM 1384 N N . TYR A 1 174 ? -1.943 4.612 8.511 1.00 94.19 174 TYR A N 1
ATOM 1385 C CA . TYR A 1 174 ? -1.208 5.402 9.484 1.00 94.19 174 TYR A CA 1
ATOM 1386 C C . TYR A 1 174 ? -0.277 6.415 8.797 1.00 94.19 174 TYR A C 1
ATOM 1388 O O . TYR A 1 174 ? 0.695 6.056 8.127 1.00 94.19 174 TYR A O 1
ATOM 1396 N N . ASP A 1 175 ? -0.537 7.706 9.008 1.00 90.56 175 ASP A N 1
ATOM 1397 C CA . ASP A 1 175 ? 0.341 8.792 8.570 1.00 90.56 175 ASP A CA 1
ATOM 1398 C C . ASP A 1 175 ? 1.401 9.076 9.640 1.00 90.56 175 ASP A C 1
ATOM 1400 O O . ASP A 1 175 ? 1.105 9.602 10.714 1.00 90.56 175 ASP A O 1
ATOM 1404 N N . ARG A 1 176 ? 2.665 8.766 9.331 1.00 88.62 176 ARG A N 1
ATOM 1405 C CA . ARG A 1 176 ? 3.800 8.957 10.250 1.00 88.62 176 ARG A CA 1
ATOM 1406 C C . ARG A 1 176 ? 4.105 10.428 10.560 1.00 88.62 176 ARG A C 1
ATOM 1408 O O . ARG A 1 176 ? 4.644 10.708 11.629 1.00 88.62 176 ARG A O 1
ATOM 1415 N N . ASN A 1 177 ? 3.806 11.350 9.645 1.00 87.50 177 ASN A N 1
ATOM 1416 C CA . ASN A 1 177 ? 4.111 12.774 9.801 1.00 87.50 177 ASN A CA 1
ATOM 1417 C C . ASN A 1 177 ? 3.091 13.447 10.717 1.00 87.50 177 ASN A C 1
ATOM 1419 O O . ASN A 1 177 ? 3.468 14.179 11.631 1.00 87.50 177 ASN A O 1
ATOM 1423 N N . LEU A 1 178 ? 1.807 13.182 10.471 1.00 90.69 178 LEU A N 1
ATOM 1424 C CA . LEU A 1 178 ? 0.706 13.722 11.269 1.00 90.69 178 LEU A CA 1
ATOM 1425 C C . LEU A 1 178 ? 0.412 12.879 12.511 1.00 90.69 178 LEU A C 1
ATOM 1427 O O . LEU A 1 178 ? -0.318 13.328 13.385 1.00 90.69 178 LEU A O 1
ATOM 1431 N N . LYS A 1 179 ? 0.964 11.663 12.587 1.00 93.38 179 LYS A N 1
ATOM 1432 C CA . LYS A 1 179 ? 0.652 10.640 13.596 1.00 93.38 179 LYS A CA 1
ATOM 1433 C C . LYS A 1 179 ? -0.854 10.397 13.721 1.00 93.38 179 LYS A C 1
ATOM 1435 O O . LYS A 1 179 ? -1.385 10.230 14.820 1.00 93.38 179 LYS A O 1
ATOM 1440 N N . MET A 1 180 ? -1.527 10.393 12.575 1.00 95.75 180 MET A N 1
ATOM 1441 C CA . MET A 1 180 ? -2.967 10.200 12.441 1.00 95.75 180 MET A CA 1
ATOM 1442 C C . MET A 1 180 ? -3.246 8.822 11.854 1.00 95.75 180 MET A C 1
ATOM 1444 O O . MET A 1 180 ? -2.523 8.363 10.972 1.00 95.75 180 MET A O 1
ATOM 1448 N N . ILE A 1 181 ? -4.319 8.185 12.313 1.00 97.62 181 ILE A N 1
ATOM 1449 C CA . ILE A 1 181 ? -4.876 6.993 11.673 1.00 97.62 181 ILE A CA 1
ATOM 1450 C C . ILE A 1 181 ? -6.084 7.411 10.837 1.00 97.62 181 ILE A C 1
ATOM 1452 O O . ILE A 1 181 ? -7.014 8.047 11.338 1.00 97.62 181 ILE A O 1
ATOM 1456 N N . TYR A 1 182 ? -6.089 7.007 9.574 1.00 97.94 182 TYR A N 1
ATOM 1457 C CA . TYR A 1 182 ? -7.217 7.151 8.668 1.00 97.94 182 TYR A CA 1
ATOM 1458 C C . TYR A 1 182 ? -7.884 5.797 8.451 1.00 97.94 182 TYR A C 1
ATOM 1460 O O . TYR A 1 182 ? -7.205 4.802 8.207 1.00 97.94 182 TYR A O 1
ATOM 1468 N N . ILE A 1 183 ? -9.212 5.757 8.533 1.00 98.19 183 ILE A N 1
ATOM 1469 C CA . ILE A 1 183 ? -10.016 4.547 8.323 1.00 98.19 183 ILE A CA 1
ATOM 1470 C C . ILE A 1 183 ? -10.958 4.783 7.140 1.00 98.19 183 ILE A C 1
ATOM 1472 O O . ILE A 1 183 ? -11.684 5.781 7.107 1.00 98.19 183 ILE A O 1
ATOM 1476 N N . GLY A 1 184 ? -10.953 3.864 6.173 1.00 97.00 184 GLY A N 1
ATOM 1477 C CA . GLY A 1 184 ? -11.883 3.882 5.047 1.00 97.00 184 GLY A CA 1
ATOM 1478 C C . GLY A 1 184 ? -13.335 3.694 5.496 1.00 97.00 184 GLY A C 1
ATOM 1479 O O . GLY A 1 184 ? -13.622 2.950 6.435 1.00 97.00 184 GLY A O 1
ATOM 1480 N N . LEU A 1 185 ? -14.278 4.354 4.817 1.00 95.00 185 LEU A N 1
ATOM 1481 C CA . LEU A 1 185 ? -15.712 4.262 5.143 1.00 95.00 185 LEU A CA 1
ATOM 1482 C C . LEU A 1 185 ? -16.244 2.822 5.151 1.00 95.00 185 LEU A C 1
ATOM 1484 O O . LEU A 1 185 ? -17.065 2.460 5.989 1.00 95.00 185 LEU A O 1
ATOM 1488 N N . ASP A 1 186 ? -15.766 1.983 4.236 1.00 94.44 186 ASP A N 1
ATOM 1489 C CA . ASP A 1 186 ? -16.151 0.576 4.148 1.00 94.44 186 ASP A CA 1
ATOM 1490 C C . ASP A 1 186 ? -15.763 -0.211 5.409 1.00 94.44 186 ASP A C 1
ATOM 1492 O O . ASP A 1 186 ? -16.515 -1.089 5.844 1.00 94.44 186 ASP A O 1
ATOM 1496 N N . GLN A 1 187 ? -14.653 0.155 6.052 1.00 97.38 187 GLN A N 1
ATOM 1497 C CA . GLN A 1 187 ? -14.210 -0.458 7.304 1.00 97.38 187 GLN A CA 1
ATOM 1498 C C . GLN A 1 187 ? -15.060 -0.037 8.505 1.00 97.38 187 GLN A C 1
ATOM 1500 O O . GLN A 1 187 ? -15.174 -0.809 9.460 1.00 97.38 187 GLN A O 1
ATOM 1505 N N . LEU A 1 188 ? -15.718 1.126 8.433 1.00 97.31 188 LEU A N 1
ATOM 1506 C CA . LEU A 1 188 ? -16.673 1.622 9.431 1.00 97.31 188 LEU A CA 1
ATOM 1507 C C . LEU A 1 188 ? -18.064 0.984 9.314 1.00 97.31 188 LEU A C 1
ATOM 1509 O O . LEU A 1 188 ? -18.941 1.271 10.126 1.00 97.31 188 LEU A O 1
ATOM 1513 N N . SER A 1 189 ? -18.288 0.089 8.348 1.00 94.62 189 SER A N 1
ATOM 1514 C CA . SER A 1 189 ? -19.576 -0.598 8.198 1.00 94.62 189 SER A CA 1
ATOM 1515 C C . SER A 1 189 ? -19.852 -1.611 9.314 1.00 94.62 189 SER A C 1
ATOM 1517 O O . SER A 1 189 ? -21.011 -1.809 9.677 1.00 94.62 189 SER A O 1
ATOM 1519 N N . ARG A 1 190 ? -18.819 -2.232 9.894 1.00 96.00 190 ARG A N 1
ATOM 1520 C CA . ARG A 1 190 ? -18.942 -3.195 10.998 1.00 96.00 190 ARG A CA 1
ATOM 1521 C C . ARG A 1 190 ? -17.883 -2.950 12.061 1.00 96.00 190 ARG A C 1
ATOM 1523 O O . ARG A 1 190 ? -16.727 -2.672 11.752 1.00 96.00 190 ARG A O 1
ATOM 1530 N N . ALA A 1 191 ? -18.256 -3.158 13.316 1.00 94.88 191 ALA A N 1
ATOM 1531 C CA . ALA A 1 191 ? -17.368 -2.997 14.457 1.00 94.88 191 ALA A CA 1
ATOM 1532 C C . ALA A 1 191 ? -16.120 -3.872 14.327 1.00 94.88 191 ALA A C 1
ATOM 1534 O O . ALA A 1 191 ? -15.012 -3.402 14.557 1.00 94.88 191 ALA A O 1
ATOM 1535 N N . ARG A 1 192 ? -16.281 -5.127 13.884 1.00 96.25 192 ARG A N 1
ATOM 1536 C CA . ARG A 1 192 ? -15.157 -6.049 13.691 1.00 96.25 192 ARG A CA 1
ATOM 1537 C C . ARG A 1 192 ? -14.129 -5.511 12.694 1.00 96.25 192 ARG A C 1
ATOM 1539 O O . ARG A 1 192 ? -12.952 -5.479 13.021 1.00 96.25 192 ARG A O 1
ATOM 1546 N N . THR A 1 193 ? -14.561 -5.067 11.513 1.00 96.56 193 THR A N 1
ATOM 1547 C CA . THR A 1 193 ? -13.644 -4.548 10.482 1.00 96.56 193 THR A CA 1
ATOM 1548 C C . THR A 1 193 ? -12.969 -3.259 10.933 1.00 96.56 193 THR A C 1
ATOM 1550 O O . THR A 1 193 ? -11.782 -3.064 10.686 1.00 96.56 193 THR A O 1
ATOM 1553 N N . THR A 1 194 ? -13.689 -2.410 11.671 1.00 97.88 194 THR A N 1
ATOM 1554 C CA . THR A 1 194 ? -13.117 -1.204 12.279 1.00 97.88 194 THR A CA 1
ATOM 1555 C C . THR A 1 194 ? -12.046 -1.538 13.319 1.00 97.88 194 THR A C 1
ATOM 1557 O O . THR A 1 194 ? -10.977 -0.931 13.307 1.00 97.88 194 THR A O 1
ATOM 1560 N N . ILE A 1 195 ? -12.313 -2.503 14.206 1.00 97.62 195 ILE A N 1
ATOM 1561 C CA . ILE A 1 195 ? -11.373 -2.946 15.244 1.00 97.62 195 ILE A CA 1
ATOM 1562 C C . ILE A 1 195 ? -10.127 -3.568 14.606 1.00 97.62 195 ILE A C 1
ATOM 1564 O O . ILE A 1 195 ? -9.014 -3.203 14.973 1.00 97.62 195 ILE A O 1
ATOM 1568 N N . ASP A 1 196 ? -10.308 -4.465 13.635 1.00 97.38 196 ASP A N 1
ATOM 1569 C CA . ASP A 1 196 ? -9.198 -5.104 12.922 1.00 97.38 196 ASP A CA 1
ATOM 1570 C C . ASP A 1 196 ? -8.321 -4.041 12.229 1.00 97.38 196 ASP A C 1
ATOM 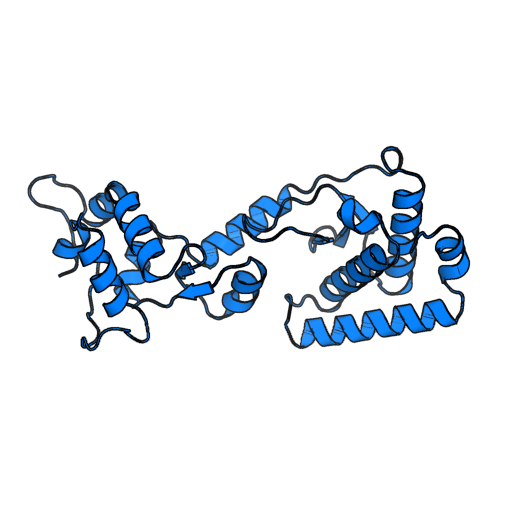1572 O O . ASP A 1 196 ? -7.097 -4.072 12.357 1.00 97.38 196 ASP A O 1
ATOM 1576 N N . THR A 1 197 ? -8.946 -3.041 11.590 1.00 97.62 197 THR A N 1
ATOM 1577 C CA . THR A 1 197 ? -8.238 -1.923 10.943 1.00 97.62 197 THR A CA 1
ATOM 1578 C C . THR A 1 197 ? -7.477 -1.074 11.959 1.00 97.62 197 THR A C 1
ATOM 1580 O O . THR A 1 197 ? -6.284 -0.847 11.796 1.00 97.62 197 THR A O 1
ATOM 1583 N N . VAL A 1 198 ? -8.112 -0.619 13.045 1.00 97.81 198 VAL A N 1
ATOM 1584 C CA . VAL A 1 198 ? -7.421 0.254 14.010 1.00 97.81 198 VAL A CA 1
ATOM 1585 C C . VAL A 1 198 ? -6.290 -0.479 14.741 1.00 97.81 198 VAL A C 1
ATOM 1587 O O . VAL A 1 198 ? -5.260 0.128 15.012 1.00 97.81 198 VAL A O 1
ATOM 1590 N N . ILE A 1 199 ? -6.429 -1.781 15.019 1.00 97.69 199 ILE A N 1
ATOM 1591 C CA . ILE A 1 199 ? -5.346 -2.604 15.583 1.00 97.69 199 ILE A CA 1
ATOM 1592 C C . ILE A 1 199 ? -4.144 -2.630 14.638 1.00 97.69 199 ILE A C 1
ATOM 1594 O O . ILE A 1 199 ? -3.012 -2.461 15.094 1.00 97.69 199 ILE A O 1
ATOM 1598 N N . HIS A 1 200 ? -4.394 -2.839 13.346 1.00 96.69 200 HIS A N 1
ATOM 1599 C CA . HIS A 1 200 ? -3.361 -2.866 12.318 1.00 96.69 200 HIS A CA 1
ATOM 1600 C C . HIS A 1 200 ? -2.616 -1.525 12.244 1.00 96.69 200 HIS A C 1
ATOM 1602 O O . HIS A 1 200 ? -1.396 -1.480 12.385 1.00 96.69 200 HIS A O 1
ATOM 1608 N N . GLU A 1 201 ? -3.342 -0.410 12.160 1.00 97.00 201 GLU A N 1
ATOM 1609 C CA . GLU A 1 201 ? -2.713 0.914 12.064 1.00 97.00 201 GLU A CA 1
ATOM 1610 C C . GLU A 1 201 ? -1.981 1.333 13.352 1.00 97.00 201 GLU A C 1
ATOM 1612 O O . GLU A 1 201 ? -0.932 1.979 13.298 1.00 97.00 201 GLU A O 1
ATOM 1617 N N . ILE A 1 202 ? -2.471 0.924 14.531 1.00 97.19 202 ILE A N 1
ATOM 1618 C CA . ILE A 1 202 ? -1.734 1.107 15.791 1.00 97.19 202 ILE A CA 1
ATOM 1619 C C . ILE A 1 202 ? -0.423 0.311 15.761 1.00 97.19 202 ILE A C 1
ATOM 1621 O O . ILE A 1 202 ? 0.593 0.819 16.231 1.00 97.19 202 ILE A O 1
ATOM 1625 N N . ALA A 1 203 ? -0.414 -0.903 15.202 1.00 96.19 203 ALA A N 1
ATOM 1626 C CA . ALA A 1 203 ? 0.803 -1.706 15.096 1.00 96.19 203 ALA A CA 1
ATOM 1627 C C . ALA A 1 203 ? 1.861 -1.027 14.214 1.00 96.19 203 ALA A C 1
ATOM 1629 O O . ALA A 1 203 ? 3.040 -1.017 14.579 1.00 96.19 203 ALA A O 1
ATOM 1630 N N . HIS A 1 204 ? 1.460 -0.392 13.108 1.00 94.06 204 HIS A N 1
ATOM 1631 C CA . HIS A 1 204 ? 2.361 0.453 12.319 1.00 94.06 204 HIS A CA 1
ATOM 1632 C C . HIS A 1 204 ? 2.901 1.639 13.120 1.00 94.06 204 HIS A C 1
ATOM 1634 O O . HIS A 1 204 ? 4.095 1.933 13.041 1.00 94.06 204 HIS A O 1
ATOM 1640 N N . HIS A 1 205 ? 2.061 2.300 13.918 1.00 94.38 205 HIS A N 1
ATOM 1641 C CA . HIS A 1 205 ? 2.507 3.401 14.767 1.00 94.38 205 HIS A CA 1
ATOM 1642 C C . HIS A 1 205 ? 3.543 2.962 15.806 1.00 94.38 205 HIS A C 1
ATOM 1644 O O . HIS A 1 205 ? 4.576 3.617 15.953 1.00 94.38 205 HIS A O 1
ATOM 1650 N N . THR A 1 206 ? 3.283 1.875 16.534 1.00 94.06 206 THR A N 1
ATOM 1651 C CA . THR A 1 206 ? 4.126 1.473 17.668 1.00 94.06 206 THR A CA 1
ATOM 1652 C C . THR A 1 206 ? 5.404 0.755 17.246 1.00 94.06 206 THR A C 1
ATOM 1654 O O . THR A 1 206 ? 6.416 0.895 17.931 1.00 94.06 206 THR A O 1
ATOM 1657 N N . SER A 1 207 ? 5.392 0.025 16.126 1.00 93.12 207 SER A N 1
ATOM 1658 C CA . SER A 1 207 ? 6.593 -0.638 15.595 1.00 93.12 207 SER A CA 1
ATOM 1659 C C . SER A 1 207 ? 7.399 0.239 14.636 1.00 93.12 207 SER A C 1
ATOM 1661 O O . SER A 1 207 ? 8.616 0.107 14.548 1.00 93.12 207 SER A O 1
ATOM 1663 N N . GLY A 1 208 ? 6.740 1.111 13.865 1.00 89.00 208 GLY A N 1
ATOM 1664 C CA . GLY A 1 208 ? 7.350 1.770 12.707 1.00 89.00 208 GLY A CA 1
ATOM 1665 C C . GLY A 1 208 ? 7.737 0.803 11.578 1.00 89.00 208 GLY A C 1
ATOM 1666 O O . GLY A 1 208 ? 8.392 1.228 10.617 1.00 89.00 208 GLY A O 1
ATOM 1667 N N . ALA A 1 209 ? 7.349 -0.469 11.686 1.00 87.44 209 ALA A N 1
ATOM 1668 C CA . ALA A 1 209 ? 7.724 -1.530 10.7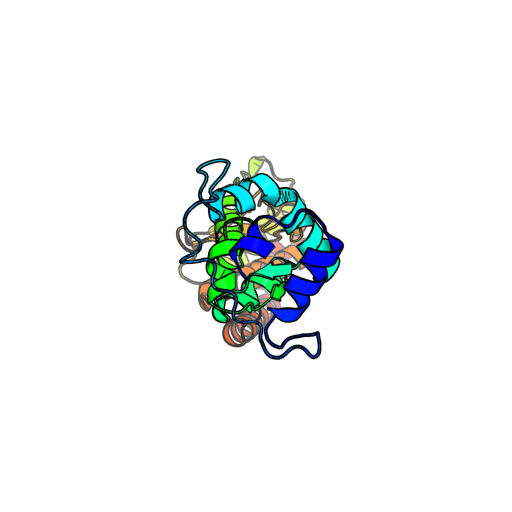73 1.00 87.44 209 ALA A CA 1
ATOM 1669 C C . ALA A 1 209 ? 6.731 -1.652 9.613 1.00 87.44 209 ALA A C 1
ATOM 1671 O O . ALA A 1 209 ? 5.553 -1.301 9.721 1.00 87.44 209 ALA A O 1
ATOM 1672 N N . GLU A 1 210 ? 7.246 -2.150 8.492 1.00 83.25 210 GLU A N 1
ATOM 1673 C CA . GLU A 1 210 ? 6.451 -2.410 7.299 1.00 83.25 210 GLU A CA 1
ATOM 1674 C C . GLU A 1 210 ? 5.620 -3.678 7.446 1.00 83.25 210 GLU A C 1
ATOM 1676 O O . GLU A 1 210 ? 5.914 -4.587 8.235 1.00 83.25 210 GLU A O 1
ATOM 1681 N N . ASP A 1 211 ? 4.601 -3.736 6.608 1.00 81.75 211 ASP A N 1
ATOM 1682 C CA . ASP A 1 211 ? 3.619 -4.793 6.608 1.00 81.75 211 ASP A CA 1
ATOM 1683 C C . ASP A 1 211 ? 4.242 -6.181 6.376 1.00 81.75 211 ASP A C 1
ATOM 1685 O O . ASP A 1 211 ? 5.159 -6.371 5.570 1.00 81.75 211 ASP A O 1
ATOM 1689 N N . GLY A 1 212 ? 3.763 -7.177 7.123 1.00 76.38 212 GLY A N 1
ATOM 1690 C CA . GLY A 1 212 ? 4.245 -8.562 7.047 1.00 76.38 212 GLY A CA 1
ATOM 1691 C C . GLY A 1 212 ? 5.657 -8.824 7.594 1.00 76.38 212 GLY A C 1
ATOM 1692 O O . GLY A 1 212 ? 6.107 -9.973 7.555 1.00 76.38 212 GLY A O 1
ATOM 1693 N N . THR A 1 213 ? 6.357 -7.820 8.130 1.00 84.94 213 THR A N 1
ATOM 1694 C CA . THR A 1 213 ? 7.613 -8.040 8.868 1.00 84.94 213 THR A CA 1
ATOM 1695 C C . THR A 1 213 ? 7.357 -8.749 10.204 1.00 84.94 213 THR A C 1
ATOM 1697 O O . THR A 1 213 ? 6.268 -8.670 10.775 1.00 84.94 213 THR A O 1
ATOM 1700 N N . GLU A 1 214 ? 8.360 -9.460 10.734 1.00 89.00 214 GLU A N 1
ATOM 1701 C CA . GLU A 1 214 ? 8.240 -10.132 12.039 1.00 89.00 214 GLU A CA 1
ATOM 1702 C C . GLU A 1 214 ? 7.937 -9.132 13.165 1.00 89.00 214 GLU A C 1
ATOM 1704 O O . GLU A 1 214 ? 7.100 -9.400 14.026 1.00 89.00 214 GLU A O 1
ATOM 1709 N N . GLU A 1 215 ? 8.567 -7.957 13.115 1.00 92.19 215 GLU A N 1
ATOM 1710 C CA . GLU A 1 215 ? 8.346 -6.872 14.068 1.00 92.19 215 GLU A CA 1
ATOM 1711 C C . GLU A 1 215 ? 6.899 -6.365 14.026 1.00 92.19 215 GLU A C 1
ATOM 1713 O O . GLU A 1 215 ? 6.242 -6.324 15.068 1.00 92.19 215 GLU A O 1
ATOM 1718 N N . HIS A 1 216 ? 6.372 -6.084 12.829 1.00 91.94 216 HIS A N 1
ATOM 1719 C CA . HIS A 1 216 ? 4.979 -5.678 12.649 1.00 91.94 216 HIS A CA 1
ATOM 1720 C C . HIS A 1 216 ? 3.999 -6.745 13.160 1.00 91.94 216 HIS A C 1
ATOM 1722 O O . HIS A 1 216 ? 3.105 -6.450 13.951 1.00 91.94 216 HIS A O 1
ATOM 1728 N N . ASN A 1 217 ? 4.201 -8.012 12.785 1.00 91.75 217 ASN A N 1
ATOM 1729 C CA . ASN A 1 217 ? 3.316 -9.109 13.186 1.00 91.75 217 ASN A CA 1
ATOM 1730 C C . ASN A 1 217 ? 3.314 -9.332 14.708 1.00 91.75 217 ASN A C 1
ATOM 1732 O O . ASN A 1 217 ? 2.267 -9.609 15.310 1.00 91.75 217 ASN A O 1
ATOM 1736 N N . ARG A 1 218 ? 4.484 -9.203 15.347 1.00 95.62 218 ARG A N 1
ATOM 1737 C CA . ARG A 1 218 ? 4.613 -9.298 16.805 1.00 95.62 218 ARG A CA 1
ATOM 1738 C C . ARG A 1 218 ? 3.860 -8.167 17.491 1.00 95.62 218 ARG A C 1
ATOM 1740 O O . ARG A 1 218 ? 3.148 -8.410 18.466 1.00 95.62 218 ARG A O 1
ATOM 1747 N N . GLU A 1 219 ? 4.007 -6.951 16.983 1.00 96.06 219 GLU A N 1
ATOM 1748 C CA . GLU A 1 219 ? 3.373 -5.781 17.574 1.00 96.06 219 GLU A CA 1
ATOM 1749 C C . GLU A 1 219 ? 1.855 -5.787 17.366 1.00 96.06 219 GLU A C 1
ATOM 1751 O O . GLU A 1 219 ? 1.114 -5.572 18.322 1.00 96.06 219 GLU A O 1
ATOM 1756 N N . MET A 1 220 ? 1.370 -6.187 16.190 1.00 96.00 220 MET A N 1
ATOM 1757 C CA . MET A 1 220 ? -0.057 -6.401 15.930 1.00 96.00 220 MET A CA 1
ATOM 1758 C C . MET A 1 220 ? -0.671 -7.405 16.915 1.00 96.00 220 MET A C 1
ATOM 1760 O O . MET A 1 220 ? -1.738 -7.160 17.477 1.00 96.00 220 MET A O 1
ATOM 1764 N N . THR A 1 221 ? 0.030 -8.507 17.199 1.00 96.62 221 THR A N 1
ATOM 1765 C CA . THR A 1 221 ? -0.411 -9.501 18.194 1.00 96.62 221 THR A CA 1
ATOM 1766 C C . THR A 1 221 ? -0.471 -8.903 19.606 1.00 96.62 221 THR A C 1
ATOM 1768 O O . THR A 1 221 ? -1.425 -9.143 20.348 1.00 96.62 221 THR A O 1
ATOM 1771 N N . SER A 1 222 ? 0.529 -8.099 19.977 1.00 96.94 222 SER A N 1
ATOM 1772 C CA . SER A 1 222 ? 0.590 -7.382 21.259 1.00 96.94 222 SER A CA 1
ATOM 1773 C C . SER A 1 222 ? -0.568 -6.387 21.412 1.00 96.94 222 SER A C 1
ATOM 1775 O O . SER A 1 222 ? -1.247 -6.379 22.443 1.00 96.94 222 SER A O 1
ATOM 1777 N N . VAL A 1 223 ? -0.843 -5.587 20.380 1.00 97.25 223 VAL A N 1
ATOM 1778 C CA . VAL A 1 223 ? -1.954 -4.624 20.342 1.00 97.25 223 VAL A CA 1
ATOM 1779 C C . VAL A 1 223 ? -3.295 -5.350 20.448 1.00 97.25 223 VAL A C 1
ATOM 1781 O O . VAL A 1 223 ? -4.103 -5.003 21.309 1.00 97.25 223 VAL A O 1
ATOM 1784 N N . ALA A 1 224 ? -3.513 -6.404 19.658 1.00 97.44 224 ALA A N 1
ATOM 1785 C CA . ALA A 1 224 ? -4.741 -7.196 19.708 1.00 97.44 224 ALA A CA 1
ATOM 1786 C C . ALA A 1 224 ? -4.985 -7.805 21.099 1.00 97.44 224 ALA A C 1
ATOM 1788 O O . ALA A 1 224 ? -6.093 -7.720 21.631 1.00 97.44 224 ALA A O 1
ATOM 1789 N N . ALA A 1 225 ? -3.946 -8.359 21.734 1.00 97.25 225 ALA A N 1
ATOM 1790 C CA . ALA A 1 225 ? -4.046 -8.905 23.086 1.00 97.25 225 ALA A CA 1
ATOM 1791 C C . ALA A 1 225 ? -4.458 -7.834 24.111 1.00 97.25 225 ALA A C 1
ATOM 1793 O O . ALA A 1 225 ? -5.317 -8.093 24.958 1.00 97.25 225 ALA A O 1
ATOM 1794 N N . LYS A 1 226 ? -3.906 -6.616 24.002 1.00 97.62 226 LYS A N 1
ATOM 1795 C CA . LYS A 1 226 ? -4.303 -5.476 24.842 1.00 97.62 226 LYS A CA 1
ATOM 1796 C C . LYS A 1 226 ? -5.764 -5.094 24.607 1.00 97.62 226 LYS A C 1
ATOM 1798 O O . LYS A 1 226 ? -6.488 -4.947 25.588 1.00 97.62 226 LYS A O 1
ATOM 1803 N N . VAL A 1 227 ? -6.225 -4.988 23.354 1.00 97.19 227 VAL A N 1
ATOM 1804 C CA . VAL A 1 227 ? -7.643 -4.699 23.044 1.00 97.19 227 VAL A CA 1
ATOM 1805 C C . VAL A 1 227 ? -8.556 -5.721 23.718 1.00 97.19 227 VAL A C 1
ATOM 1807 O O . VAL A 1 227 ? -9.510 -5.337 24.396 1.00 97.19 227 VAL A O 1
ATOM 1810 N N . VAL A 1 228 ? -8.256 -7.015 23.578 1.00 96.88 228 VAL A N 1
ATOM 1811 C CA . VAL A 1 228 ? -9.056 -8.099 24.170 1.00 96.88 228 VAL A CA 1
ATOM 1812 C C . VAL A 1 228 ? -9.071 -8.007 25.696 1.00 96.88 228 VAL A C 1
ATOM 1814 O O . VAL A 1 228 ? -10.142 -8.060 26.301 1.00 96.88 228 VAL A O 1
ATOM 1817 N N . GLU A 1 229 ? -7.913 -7.812 26.331 1.00 97.50 229 GLU A N 1
ATOM 1818 C CA . GLU A 1 229 ? -7.812 -7.671 27.788 1.00 97.50 229 GLU A CA 1
ATOM 1819 C C . GLU A 1 229 ? -8.631 -6.477 28.305 1.00 97.50 229 GLU A C 1
ATOM 1821 O O . GLU A 1 229 ? -9.336 -6.581 29.312 1.00 97.50 229 GLU A O 1
ATOM 1826 N N . ARG A 1 230 ? -8.550 -5.329 27.624 1.00 96.81 230 ARG A N 1
ATOM 1827 C CA . ARG A 1 230 ? -9.267 -4.101 27.997 1.00 96.81 230 ARG A CA 1
ATOM 1828 C C . ARG A 1 230 ? -10.768 -4.250 27.798 1.00 96.81 230 ARG A C 1
ATOM 1830 O O . ARG A 1 230 ? -11.533 -3.870 28.686 1.00 96.81 230 ARG A O 1
ATOM 1837 N N . THR A 1 231 ? -11.171 -4.881 26.700 1.00 95.31 231 THR A N 1
ATOM 1838 C CA . THR A 1 231 ? -12.567 -5.237 26.422 1.00 95.31 231 THR A CA 1
ATOM 1839 C C . THR A 1 231 ? -13.130 -6.131 27.524 1.00 95.31 231 THR A C 1
ATOM 1841 O O . THR A 1 231 ? -14.169 -5.815 28.090 1.00 95.31 231 THR A O 1
ATOM 1844 N N . ALA A 1 232 ? -12.413 -7.188 27.918 1.00 95.81 232 ALA A N 1
ATOM 1845 C CA . ALA A 1 232 ? -12.844 -8.094 28.987 1.00 95.81 232 ALA A CA 1
ATOM 1846 C C . ALA A 1 232 ? -12.991 -7.400 30.357 1.00 95.81 232 ALA A C 1
ATOM 1848 O O . ALA A 1 232 ? -13.760 -7.848 31.203 1.00 95.81 232 ALA A O 1
ATOM 1849 N N . LYS A 1 233 ? -12.272 -6.292 30.577 1.00 96.12 233 LYS A N 1
ATOM 1850 C CA . LYS A 1 233 ? -12.385 -5.438 31.772 1.00 96.12 233 LYS A CA 1
ATOM 1851 C C . LYS A 1 233 ? -13.498 -4.383 31.668 1.00 96.12 233 LYS A C 1
ATOM 1853 O O . LYS A 1 233 ? -13.555 -3.500 32.522 1.00 96.12 233 LYS A O 1
ATOM 1858 N N . GLY A 1 234 ? -14.328 -4.428 30.627 1.00 95.62 234 GLY A N 1
ATOM 1859 C CA . GLY A 1 234 ? -15.432 -3.495 30.396 1.00 95.62 234 GLY A CA 1
ATOM 1860 C C . GLY A 1 234 ? -14.997 -2.091 29.969 1.00 95.62 234 GLY A C 1
ATOM 1861 O O . GLY A 1 234 ? -15.770 -1.138 30.051 1.00 95.62 234 GLY A O 1
ATOM 1862 N N . ARG A 1 235 ? -13.737 -1.911 29.535 1.00 95.94 235 ARG A N 1
ATOM 1863 C CA . ARG A 1 235 ? -13.197 -0.574 29.222 1.00 95.94 235 ARG A CA 1
ATOM 1864 C C . ARG A 1 235 ? -13.898 0.100 28.051 1.00 95.94 235 ARG A C 1
ATOM 1866 O O . ARG A 1 235 ? -13.915 1.326 28.013 1.00 95.94 235 ARG A O 1
ATOM 1873 N N . TYR A 1 236 ? -14.468 -0.679 27.134 1.00 96.25 236 TYR A N 1
ATOM 1874 C CA . TYR A 1 236 ? -15.092 -0.165 25.917 1.00 96.25 236 TYR A CA 1
ATOM 1875 C C . TYR A 1 236 ? -16.621 -0.330 25.889 1.00 96.25 236 TYR A C 1
ATOM 1877 O O . TYR A 1 236 ? -17.243 -0.007 24.880 1.00 96.25 236 TYR A O 1
ATOM 1885 N N . ASP A 1 237 ? -17.250 -0.768 26.986 1.00 94.50 237 ASP A N 1
ATOM 1886 C CA . ASP A 1 237 ? -18.690 -1.086 27.046 1.00 94.50 237 ASP A CA 1
ATOM 1887 C C . ASP A 1 237 ? -19.581 0.080 26.601 1.00 94.50 237 ASP A C 1
ATOM 1889 O O . ASP A 1 237 ? -20.591 -0.113 25.922 1.00 94.50 237 ASP A O 1
ATOM 1893 N N . ALA A 1 238 ? -19.175 1.308 26.936 1.00 93.88 238 ALA A N 1
ATOM 1894 C CA . ALA A 1 238 ? -19.893 2.521 26.563 1.00 93.88 238 ALA A CA 1
ATOM 1895 C C . ALA A 1 238 ? -20.000 2.727 25.043 1.00 93.88 238 ALA A C 1
ATOM 1897 O O . ALA A 1 238 ? -20.968 3.341 24.606 1.00 93.88 238 ALA A O 1
ATOM 1898 N N . TRP A 1 239 ? -19.042 2.218 24.265 1.00 94.56 239 TRP A N 1
ATOM 1899 C CA . TRP A 1 239 ? -19.024 2.302 22.801 1.00 94.56 239 TRP A CA 1
ATOM 1900 C C . TRP A 1 239 ? -19.533 1.015 22.146 1.00 94.56 239 TRP A C 1
ATOM 1902 O O . TRP A 1 239 ? -20.197 1.071 21.116 1.00 94.56 239 TRP A O 1
ATOM 1912 N N . LEU A 1 240 ? -19.280 -0.146 22.759 1.00 91.69 240 LEU A N 1
ATOM 1913 C CA . LEU A 1 240 ? -19.723 -1.444 22.238 1.00 91.69 240 LEU A CA 1
ATOM 1914 C C . LEU A 1 240 ? -21.248 -1.600 22.224 1.00 91.69 240 LEU A C 1
ATOM 1916 O O . LEU A 1 240 ? -21.770 -2.347 21.401 1.00 91.69 240 LEU A O 1
ATOM 1920 N N . LYS A 1 241 ? -21.970 -0.893 23.101 1.00 90.69 241 LYS A N 1
ATOM 1921 C CA . LYS A 1 241 ? -23.442 -0.918 23.144 1.00 90.69 241 LYS A CA 1
ATOM 1922 C C . LYS A 1 241 ? -24.099 -0.418 21.846 1.00 90.69 241 LYS A C 1
ATOM 1924 O O . LYS A 1 241 ? -25.189 -0.869 21.513 1.00 90.69 241 LYS A O 1
ATOM 1929 N N . ASP A 1 242 ? -23.433 0.498 21.142 1.00 88.56 242 ASP A N 1
ATOM 1930 C CA . ASP A 1 242 ? -23.934 1.146 19.923 1.00 88.56 242 ASP A CA 1
ATOM 1931 C C . ASP A 1 242 ? -23.304 0.528 18.657 1.00 88.56 242 ASP A C 1
ATOM 1933 O O . ASP A 1 242 ? -23.554 0.979 17.540 1.00 88.56 242 ASP A O 1
ATOM 1937 N N . ALA A 1 243 ? -22.472 -0.505 18.828 1.00 89.06 243 ALA A N 1
ATOM 1938 C CA . ALA A 1 243 ? -21.726 -1.149 17.761 1.00 89.06 243 ALA A CA 1
ATOM 1939 C C . ALA A 1 243 ? -22.563 -2.215 17.034 1.00 89.06 243 ALA A C 1
ATOM 1941 O O . ALA A 1 243 ? -23.255 -3.033 17.644 1.00 89.06 243 ALA A O 1
ATOM 1942 N N . VAL A 1 244 ? -22.442 -2.238 15.709 1.00 92.06 244 VAL A N 1
ATOM 1943 C CA . VAL A 1 244 ? -23.039 -3.239 14.821 1.00 92.06 244 VAL A CA 1
ATOM 1944 C C . VAL A 1 244 ? -21.941 -4.187 14.347 1.00 92.06 244 VAL A C 1
ATOM 1946 O O . VAL A 1 244 ? -20.968 -3.764 13.724 1.00 92.06 244 VAL A O 1
ATOM 1949 N N . TRP A 1 245 ? -22.091 -5.473 14.659 1.00 90.06 245 TRP A N 1
ATOM 1950 C CA . TRP A 1 245 ? -21.072 -6.506 14.444 1.00 90.06 245 TRP A CA 1
ATOM 1951 C C . TRP A 1 245 ? -21.047 -7.088 13.028 1.00 90.06 245 TRP A C 1
ATOM 1953 O O . TRP A 1 245 ? -22.128 -7.303 12.434 1.00 90.06 245 TRP A O 1
#

Secondary structure (DSSP, 8-state):
-HHHHHT---HHHHHHHHHHHBSS-SSSS-------TT--B-TTT--BHHHHHHHTHHHHHHHHHHHT-TTEEE-S-GGGHHHHHHTT-EEE-B-HHHHHHHTTTS-BHHHHHHHHHHHHTT-EEPPGGGS-HHHHHHHHHHHHHHHHH-SS--EEEEEEPPPSSSS---SEEEETTTTEEEEEGGGGGSHHHHHHHHHHHHHHHHH-PPTT-HHHHHHHHHHHHHHHHHHHTTTTHHHHTT---